Protein AF-A0A7W0AAZ9-F1 (afdb_monomer)

Nearest PDB structures (foldseek):
  5j5e-assembly1_A  TM=5.957E-01  e=1.164E+00  Homo sapiens
  3l5j-assembly1_A  TM=1.681E-01  e=1.439E-02  Homo sapiens
  8d6a-assembly1_A  TM=1.595E-01  e=4.423E+00  Homo sapiens

Sequence (207 aa):
MPLAIEEPSTLTIVKGVCDDTNFDPYTAIGIEAFEEGCFSPDGEFEFTVSDGLGFAETAMTSLGSVEFVVPGGAITITETIPEGFGEPAVFCWSDLLPTPSENPFLGNGPIWDVSEGEQVECLWLNVTQPPGHDFFLNKYECLEGFDIESDWPTFSNTCMTPMDDVGFNVTDDQGPIFQETVAGSAEWPGLDFGDGDDLVITETIPD

Mean predicted aligned error: 11.04 Å

Solvent-accessible surface area (backbone atoms only — not comparable to full-atom values): 11857 Å² total; per-residue (Å²): 130,83,79,79,79,77,55,76,16,36,40,38,41,38,40,30,37,30,76,44,92,88,49,59,78,89,78,58,62,40,65,68,52,49,64,73,43,30,46,70,46,92,49,75,50,48,36,38,41,31,49,91,80,79,56,70,50,74,51,58,25,59,87,19,28,40,77,45,83,46,74,62,41,57,33,40,45,38,62,68,77,56,93,75,44,43,66,24,42,26,42,52,31,24,81,89,44,75,68,51,62,62,57,63,37,74,32,64,39,66,79,42,76,37,52,81,45,37,48,35,42,29,46,40,27,40,27,48,45,72,83,38,44,72,47,78,48,75,42,54,47,63,60,90,88,63,67,86,87,57,54,68,74,58,45,68,73,61,32,70,46,58,36,57,77,47,36,34,32,44,30,50,95,91,42,73,48,75,47,51,18,57,91,10,34,32,78,44,74,53,41,67,61,75,100,69,65,83,78,46,76,44,77,53,77,82,132

pLDDT: mean 86.73, std 10.84, range [48.44, 97.75]

Structure (mmCIF, N/CA/C/O backbone):
data_AF-A0A7W0AAZ9-F1
#
_entry.id   AF-A0A7W0AAZ9-F1
#
loop_
_atom_site.group_PDB
_atom_site.id
_atom_site.type_symbol
_atom_site.label_atom_id
_atom_site.label_alt_id
_atom_site.label_comp_id
_atom_site.label_asym_id
_atom_site.label_entity_id
_atom_site.label_seq_id
_atom_site.pdbx_PDB_ins_code
_atom_site.Cartn_x
_atom_site.Cartn_y
_atom_site.Cartn_z
_atom_site.occupancy
_atom_site.B_iso_or_equiv
_atom_site.auth_seq_id
_atom_site.auth_comp_id
_atom_site.auth_asym_id
_atom_site.auth_atom_id
_atom_site.pdbx_PDB_model_num
ATOM 1 N N . MET A 1 1 ? -25.117 -13.027 43.051 1.00 49.50 1 MET A N 1
ATOM 2 C CA . MET A 1 1 ? -24.075 -12.232 42.376 1.00 49.50 1 MET A CA 1
ATOM 3 C C . MET A 1 1 ? -24.732 -11.650 41.142 1.00 49.50 1 MET A C 1
ATOM 5 O O . MET A 1 1 ? -25.313 -12.446 40.412 1.00 49.50 1 MET A O 1
ATOM 9 N N . PRO A 1 2 ? -24.795 -10.321 40.974 1.00 50.19 2 PRO A N 1
ATOM 10 C CA . PRO A 1 2 ? -25.253 -9.765 39.710 1.00 50.19 2 PRO A CA 1
ATOM 11 C C . PRO A 1 2 ? -24.213 -10.121 38.641 1.00 50.19 2 PRO A C 1
ATOM 13 O O . PRO A 1 2 ? -23.016 -10.045 38.911 1.00 50.19 2 PRO A O 1
ATOM 16 N N . LEU A 1 3 ? -24.680 -10.588 37.484 1.00 48.44 3 LEU A N 1
ATOM 17 C CA . LEU A 1 3 ? -23.857 -10.689 36.282 1.00 48.44 3 LEU A CA 1
ATOM 18 C C . LEU A 1 3 ? -23.400 -9.266 35.952 1.00 48.44 3 LEU A C 1
ATOM 20 O O . LEU A 1 3 ? -24.249 -8.386 35.801 1.00 48.44 3 LEU A O 1
ATOM 24 N N . ALA A 1 4 ? -22.089 -9.030 35.926 1.00 55.69 4 ALA A N 1
ATOM 25 C CA . ALA A 1 4 ? -21.564 -7.851 35.260 1.00 55.69 4 ALA A CA 1
ATOM 26 C C . ALA A 1 4 ? -21.961 -7.986 33.787 1.00 55.69 4 ALA A C 1
ATOM 28 O O . ALA A 1 4 ? -21.757 -9.041 33.190 1.00 55.69 4 ALA A O 1
ATOM 29 N N . ILE A 1 5 ? -22.641 -6.976 33.257 1.00 54.44 5 ILE A N 1
ATOM 30 C CA . ILE A 1 5 ? -22.823 -6.855 31.817 1.00 54.44 5 ILE A CA 1
ATOM 31 C C . ILE A 1 5 ? -21.475 -6.315 31.351 1.00 54.44 5 ILE A C 1
ATOM 33 O O . ILE A 1 5 ? -21.133 -5.191 31.708 1.00 54.44 5 ILE A O 1
ATOM 37 N N . GLU A 1 6 ? -20.666 -7.155 30.710 1.00 62.38 6 GLU A N 1
ATOM 38 C CA . GLU A 1 6 ? -19.483 -6.671 30.001 1.00 62.38 6 GLU A CA 1
ATOM 39 C C . GLU A 1 6 ? -19.975 -5.790 28.857 1.00 62.38 6 GLU A C 1
ATOM 41 O O . GLU A 1 6 ? -20.832 -6.202 28.069 1.00 62.38 6 GLU A O 1
ATOM 46 N N . GLU A 1 7 ? -19.510 -4.543 28.837 1.00 74.56 7 GLU A N 1
ATOM 47 C CA . GLU A 1 7 ? -19.775 -3.640 27.725 1.00 74.56 7 GLU A CA 1
ATOM 48 C C . GLU A 1 7 ? -19.047 -4.202 26.492 1.00 74.56 7 GLU A C 1
ATOM 50 O O . GLU A 1 7 ? -17.883 -4.597 26.609 1.00 74.56 7 GLU A O 1
ATOM 55 N N . PRO A 1 8 ? -19.713 -4.302 25.330 1.00 86.56 8 PRO A N 1
ATOM 56 C CA . PRO A 1 8 ? -19.072 -4.816 24.130 1.00 86.56 8 PRO A CA 1
ATOM 57 C C . PRO A 1 8 ? -17.962 -3.863 23.681 1.00 86.56 8 PRO A C 1
ATOM 59 O O . PRO A 1 8 ? -18.174 -2.652 23.636 1.00 86.56 8 PRO A O 1
ATOM 62 N N . SER A 1 9 ? -16.804 -4.411 23.318 1.00 94.00 9 SER A N 1
ATOM 63 C CA . SER A 1 9 ? -15.765 -3.639 22.640 1.00 94.00 9 SER A CA 1
ATOM 64 C C . SER A 1 9 ? -16.187 -3.365 21.197 1.00 94.00 9 SER A C 1
ATOM 66 O O . SER A 1 9 ? -16.815 -4.214 20.549 1.00 94.00 9 SER A O 1
ATOM 68 N N . THR A 1 10 ? -15.847 -2.188 20.683 1.00 96.25 10 THR A N 1
ATOM 69 C CA . THR A 1 10 ? -16.195 -1.784 19.317 1.00 96.25 10 THR A CA 1
ATOM 70 C C . THR A 1 10 ? -14.958 -1.393 18.528 1.00 96.25 10 THR A C 1
ATOM 72 O O . THR A 1 10 ? -13.996 -0.852 19.067 1.00 96.25 10 THR A O 1
ATOM 75 N N . LEU A 1 11 ? -14.996 -1.673 17.229 1.00 96.81 11 LEU A N 1
ATOM 76 C CA . LEU A 1 11 ? -14.018 -1.208 16.257 1.00 96.81 11 LEU A CA 1
ATOM 77 C C . LEU A 1 11 ? -14.755 -0.417 15.181 1.00 96.81 11 LEU A C 1
ATOM 79 O O . LEU A 1 11 ? -15.604 -0.969 14.485 1.00 96.81 11 LEU A O 1
ATOM 83 N N . THR A 1 12 ? -14.395 0.849 15.019 1.00 96.94 12 THR A N 1
ATOM 84 C CA . THR A 1 12 ? -14.844 1.689 13.908 1.00 96.94 12 THR A CA 1
ATOM 85 C C . THR A 1 12 ? -13.704 1.866 12.921 1.00 96.94 12 THR A C 1
ATOM 87 O O . THR A 1 12 ? -12.605 2.254 13.301 1.00 96.94 12 THR A O 1
ATOM 90 N N . ILE A 1 13 ? -13.960 1.610 11.645 1.00 96.44 13 ILE A N 1
ATOM 91 C CA . ILE A 1 13 ? -13.018 1.892 10.566 1.00 96.44 13 ILE A CA 1
ATOM 92 C C . ILE A 1 13 ? -13.589 3.045 9.750 1.00 96.44 13 ILE A C 1
ATOM 94 O O . ILE A 1 13 ? -14.683 2.935 9.195 1.00 96.44 13 ILE A O 1
ATOM 98 N N . VAL A 1 14 ? -12.845 4.142 9.674 1.00 95.31 14 VAL A N 1
ATOM 99 C CA . VAL A 1 14 ? -13.127 5.296 8.822 1.00 95.31 14 VAL A CA 1
ATOM 100 C C . VAL A 1 14 ? -12.251 5.195 7.583 1.00 95.31 14 VAL A C 1
ATOM 102 O O . VAL A 1 14 ? -11.028 5.114 7.668 1.00 95.31 14 VAL A O 1
ATOM 105 N N . LYS A 1 15 ? -12.875 5.195 6.410 1.00 95.12 15 LYS A N 1
ATOM 106 C CA . LYS A 1 15 ? -12.207 5.073 5.121 1.00 95.12 15 LYS A CA 1
ATOM 107 C C . LYS A 1 15 ? -11.804 6.442 4.584 1.00 95.12 15 LYS A C 1
ATOM 109 O O . LYS A 1 15 ? -12.621 7.363 4.531 1.00 95.12 15 LYS A O 1
ATOM 114 N N . GLY A 1 16 ? -10.575 6.523 4.082 1.00 93.69 16 GLY A N 1
ATOM 115 C CA . GLY A 1 16 ? -10.122 7.591 3.195 1.00 93.69 16 GLY A CA 1
ATOM 116 C C . GLY A 1 16 ? -9.467 7.065 1.917 1.00 93.69 16 GLY A C 1
ATOM 117 O O . GLY A 1 16 ? -9.099 5.888 1.815 1.00 93.69 16 GLY A O 1
ATOM 118 N N . VAL A 1 17 ? -9.344 7.949 0.934 1.00 92.06 17 VAL A N 1
ATOM 119 C CA . VAL A 1 17 ? -8.632 7.748 -0.330 1.00 92.06 17 VAL A CA 1
ATOM 120 C C . VAL A 1 17 ? -7.678 8.920 -0.525 1.00 92.06 17 VAL A C 1
ATOM 122 O O . VAL A 1 17 ? -8.078 10.075 -0.385 1.00 92.06 17 VAL A O 1
ATOM 125 N N . CYS A 1 18 ? -6.424 8.613 -0.830 1.00 90.25 18 CYS A N 1
ATOM 126 C CA . CYS A 1 18 ? -5.377 9.577 -1.130 1.00 90.25 18 CYS A CA 1
ATOM 127 C C . CYS A 1 18 ? -5.070 9.468 -2.628 1.00 90.25 18 CYS A C 1
ATOM 129 O O . CYS A 1 18 ? -4.311 8.588 -3.032 1.00 90.25 18 CYS A O 1
ATOM 131 N N . ASP A 1 19 ? -5.719 10.303 -3.442 1.00 81.81 19 ASP A N 1
ATOM 132 C CA . ASP A 1 19 ? -5.543 10.356 -4.903 1.00 81.81 19 ASP A CA 1
ATOM 133 C C . ASP A 1 19 ? -4.980 11.702 -5.399 1.00 81.81 19 ASP A C 1
ATOM 135 O O . ASP A 1 19 ? -4.892 11.938 -6.610 1.00 81.81 19 ASP A O 1
ATOM 139 N N . ASP A 1 20 ? -4.588 12.596 -4.483 1.00 79.38 20 ASP A N 1
ATOM 140 C CA . ASP A 1 20 ? -4.002 13.879 -4.855 1.00 79.38 20 ASP A CA 1
ATOM 141 C C . ASP A 1 20 ? -2.594 13.673 -5.415 1.00 79.38 20 ASP A C 1
ATOM 143 O O . ASP A 1 20 ? -1.660 13.299 -4.716 1.00 79.38 20 ASP A O 1
ATOM 147 N N . THR A 1 21 ? -2.425 14.020 -6.688 1.00 72.12 21 THR A N 1
ATOM 148 C CA . THR A 1 21 ? -1.136 14.018 -7.397 1.00 72.12 21 THR A CA 1
ATOM 149 C C . THR A 1 21 ? -0.036 14.876 -6.754 1.00 72.12 21 THR A C 1
ATOM 151 O O . THR A 1 21 ? 1.122 14.760 -7.148 1.00 72.12 21 THR A O 1
ATOM 154 N N . ASN A 1 22 ? -0.374 15.769 -5.817 1.00 76.31 22 ASN A N 1
ATOM 155 C CA . ASN A 1 22 ? 0.576 16.608 -5.080 1.00 76.31 22 ASN A CA 1
ATOM 156 C C . ASN A 1 22 ? 0.862 16.097 -3.662 1.00 76.31 22 ASN A C 1
ATOM 158 O O . ASN A 1 22 ? 1.680 16.699 -2.963 1.00 76.31 22 ASN A O 1
ATOM 162 N N . PHE A 1 23 ? 0.193 15.026 -3.238 1.00 81.62 23 PHE A N 1
ATOM 163 C CA . PHE A 1 23 ? 0.426 14.362 -1.969 1.00 81.62 23 PHE A CA 1
ATOM 164 C C . PHE A 1 23 ? 1.173 13.057 -2.227 1.00 81.62 23 PHE A C 1
ATOM 166 O O . PHE A 1 23 ? 0.717 12.208 -2.986 1.00 81.62 23 PHE A O 1
ATOM 173 N N . ASP A 1 24 ? 2.336 12.911 -1.599 1.00 80.19 24 ASP A N 1
ATOM 174 C CA . ASP A 1 24 ? 3.082 11.660 -1.613 1.00 80.19 24 ASP A CA 1
ATOM 175 C C . ASP A 1 24 ? 2.827 10.912 -0.293 1.00 80.19 24 ASP A C 1
ATOM 177 O O . ASP A 1 24 ? 3.429 11.248 0.733 1.00 80.19 24 ASP A O 1
ATOM 181 N N . PRO A 1 25 ? 1.922 9.918 -0.288 1.00 78.88 25 PRO A N 1
ATOM 182 C CA . PRO A 1 25 ? 1.578 9.182 0.921 1.00 78.88 25 PRO A CA 1
ATOM 183 C C . PRO A 1 25 ? 2.719 8.299 1.443 1.00 78.88 25 PRO A C 1
ATOM 185 O O . PRO A 1 25 ? 2.666 7.893 2.602 1.00 78.88 25 PRO A O 1
ATOM 188 N N . TYR A 1 26 ? 3.739 8.005 0.629 1.00 76.88 26 TYR A N 1
ATOM 189 C CA . TYR A 1 26 ? 4.851 7.127 1.007 1.00 76.88 26 TYR A CA 1
ATOM 190 C C . TYR A 1 26 ? 5.939 7.875 1.783 1.00 76.88 26 TYR A C 1
ATOM 192 O O . TYR A 1 26 ? 6.672 7.280 2.570 1.00 76.88 26 TYR A O 1
ATOM 200 N N . THR A 1 27 ? 6.007 9.198 1.623 1.00 80.06 27 THR A N 1
ATOM 201 C CA . THR A 1 27 ? 6.940 10.059 2.365 1.00 80.06 27 THR A CA 1
ATOM 202 C C . THR A 1 27 ? 6.261 10.920 3.432 1.00 80.06 27 THR A C 1
ATOM 204 O O . THR A 1 27 ? 6.943 11.563 4.238 1.00 80.06 27 THR A O 1
ATOM 207 N N . ALA A 1 28 ? 4.926 10.926 3.477 1.00 84.44 28 ALA A N 1
ATOM 208 C CA . ALA A 1 28 ? 4.148 11.642 4.478 1.00 84.44 28 ALA A CA 1
ATOM 209 C C . ALA A 1 28 ? 4.290 11.029 5.882 1.00 84.44 28 ALA A C 1
ATOM 211 O O . ALA A 1 28 ? 4.286 9.814 6.075 1.00 84.44 28 ALA A O 1
ATOM 212 N N . ILE A 1 29 ? 4.361 11.900 6.888 1.00 82.50 29 ILE A N 1
ATOM 213 C CA . ILE A 1 29 ? 4.386 11.537 8.309 1.00 82.50 29 ILE A CA 1
ATOM 214 C C . ILE A 1 29 ? 3.306 12.315 9.057 1.00 82.50 29 ILE A C 1
ATOM 216 O O . ILE A 1 29 ? 3.003 13.457 8.706 1.00 82.50 29 ILE A O 1
ATOM 220 N N . GLY A 1 30 ? 2.771 11.719 10.121 1.00 85.94 30 GLY A N 1
ATOM 221 C CA . GLY A 1 30 ? 1.725 12.319 10.940 1.00 85.94 30 GLY A CA 1
ATOM 222 C C . GLY A 1 30 ? 0.340 12.266 10.295 1.00 85.94 30 GLY A C 1
ATOM 223 O O . GLY A 1 30 ? 0.170 12.485 9.099 1.00 85.94 30 GLY A O 1
ATOM 224 N N . ILE A 1 31 ? -0.673 12.022 11.126 1.00 89.19 31 ILE A N 1
ATOM 225 C CA . ILE A 1 31 ? -2.072 11.931 10.689 1.00 89.19 31 ILE A CA 1
ATOM 226 C C . ILE A 1 31 ? -2.567 13.217 10.000 1.00 89.19 31 ILE A C 1
ATOM 228 O O . ILE A 1 31 ? -3.312 13.132 9.033 1.00 89.19 31 ILE A O 1
ATOM 232 N N . GLU A 1 32 ? -2.084 14.394 10.418 1.00 89.81 32 GLU A N 1
ATOM 233 C CA . GLU A 1 32 ? -2.496 15.696 9.865 1.00 89.81 32 GLU A CA 1
ATOM 234 C C . GLU A 1 32 ? -2.212 15.819 8.358 1.00 89.81 32 GLU A C 1
ATOM 236 O O . GLU A 1 32 ? -3.033 16.351 7.614 1.00 89.81 32 GLU A O 1
ATOM 241 N N . ALA A 1 33 ? -1.072 15.297 7.889 1.00 88.56 33 ALA A N 1
ATOM 242 C CA . ALA A 1 33 ? -0.719 15.340 6.470 1.00 88.56 33 ALA A CA 1
ATOM 243 C C . ALA A 1 33 ? -1.694 14.505 5.626 1.00 88.56 33 ALA A C 1
ATOM 245 O O . ALA A 1 33 ? -2.101 14.919 4.542 1.00 88.56 33 ALA A O 1
ATOM 246 N N . PHE A 1 34 ? -2.107 13.351 6.152 1.00 89.38 34 PHE A N 1
ATOM 247 C CA . PHE A 1 34 ? -3.091 12.487 5.510 1.00 89.38 34 PHE A CA 1
ATOM 248 C C . PHE A 1 34 ? -4.510 13.066 5.582 1.00 89.38 34 PHE A C 1
ATOM 250 O O . PHE A 1 34 ? -5.266 12.932 4.628 1.00 89.38 34 PHE A O 1
ATOM 257 N N . GLU A 1 35 ? -4.884 13.744 6.667 1.00 87.88 35 GLU A N 1
ATOM 258 C CA . GLU A 1 35 ? -6.179 14.435 6.759 1.00 87.88 35 GLU A CA 1
ATOM 259 C C . GLU A 1 35 ? -6.310 15.591 5.752 1.00 87.88 35 GLU A C 1
ATOM 261 O O . GLU A 1 35 ? -7.419 15.899 5.314 1.00 87.88 35 GLU A O 1
ATOM 266 N N . GLU A 1 36 ? -5.199 16.234 5.377 1.00 87.31 36 GLU A N 1
ATOM 267 C CA . GLU A 1 36 ? -5.176 17.279 4.346 1.00 87.31 36 GLU A CA 1
ATOM 268 C C . GLU A 1 36 ? -5.120 16.698 2.924 1.00 87.31 36 GLU A C 1
ATOM 270 O O . GLU A 1 36 ? -5.785 17.215 2.025 1.00 87.31 36 GLU A O 1
ATOM 275 N N . GLY A 1 37 ? -4.336 15.634 2.719 1.00 86.38 37 GLY A N 1
ATOM 276 C CA . GLY A 1 37 ? -4.082 15.035 1.404 1.00 86.38 37 GLY A CA 1
ATOM 277 C C . GLY A 1 37 ? -5.082 13.962 0.963 1.00 86.38 37 GLY A C 1
ATOM 278 O O . GLY A 1 37 ? -5.104 13.593 -0.212 1.00 86.38 37 GLY A O 1
ATOM 279 N N . CYS A 1 38 ? -5.907 13.448 1.876 1.00 90.88 38 CYS A N 1
ATOM 280 C CA . CYS A 1 38 ? -6.850 12.367 1.607 1.00 90.88 38 CYS A CA 1
ATOM 281 C C . CYS A 1 38 ? -8.286 12.810 1.900 1.00 90.88 38 CYS A C 1
ATOM 283 O O . CYS A 1 38 ? -8.553 13.612 2.792 1.00 90.88 38 CYS A O 1
ATOM 285 N N . PHE A 1 39 ? -9.247 12.258 1.165 1.00 87.19 39 PHE A N 1
ATOM 286 C CA . PHE A 1 39 ? -10.666 12.561 1.341 1.00 87.19 39 PHE A CA 1
ATOM 287 C C . PHE A 1 39 ? -11.457 11.303 1.701 1.00 87.19 39 PHE A C 1
ATOM 289 O O . PHE A 1 39 ? -11.037 10.181 1.421 1.00 87.19 39 PHE A O 1
ATOM 296 N N . SER A 1 40 ? -12.626 11.482 2.320 1.00 84.19 40 SER A N 1
ATOM 297 C CA . SER A 1 40 ? -13.533 10.368 2.605 1.00 84.19 40 SER A CA 1
ATOM 298 C C . SER A 1 40 ? -14.335 10.011 1.347 1.00 84.19 40 SER A C 1
ATOM 300 O O . SER A 1 40 ? -15.044 10.877 0.821 1.00 84.19 40 SER A O 1
ATOM 302 N N . PRO A 1 41 ? -14.216 8.779 0.822 1.00 81.19 41 PRO A N 1
ATOM 303 C CA . PRO A 1 41 ? -14.912 8.376 -0.388 1.00 81.19 41 PRO A CA 1
ATOM 304 C C . PRO A 1 41 ? -16.376 8.010 -0.108 1.00 81.19 41 PRO A C 1
ATOM 306 O O . PRO A 1 41 ? -16.693 7.306 0.852 1.00 81.19 41 PRO A O 1
ATOM 309 N N . ASP A 1 42 ? -17.258 8.365 -1.041 1.00 73.69 42 ASP A N 1
ATOM 310 C CA . ASP A 1 42 ? -18.588 7.760 -1.156 1.00 73.69 42 ASP A CA 1
ATOM 311 C C . ASP A 1 42 ? -18.450 6.406 -1.881 1.00 73.69 42 ASP A C 1
ATOM 313 O O . ASP A 1 42 ? -18.709 6.289 -3.080 1.00 73.69 42 ASP A O 1
ATOM 317 N N . GLY A 1 43 ? -17.969 5.382 -1.170 1.00 80.50 43 GLY A N 1
ATOM 318 C CA . GLY A 1 43 ? -17.738 4.046 -1.724 1.00 80.50 43 GLY A CA 1
ATOM 319 C C . GLY A 1 43 ? -17.957 2.916 -0.719 1.00 80.50 43 GLY A C 1
ATOM 320 O O . GLY A 1 43 ? -17.978 3.129 0.497 1.00 80.50 43 GLY A O 1
ATOM 321 N N . GLU A 1 44 ? -18.131 1.707 -1.251 1.00 89.56 44 GLU A N 1
ATOM 322 C CA . GLU A 1 44 ? -18.227 0.469 -0.478 1.00 89.56 44 GLU A CA 1
ATOM 323 C C . GLU A 1 44 ? -16.876 -0.255 -0.542 1.00 89.56 44 GLU A C 1
ATOM 325 O O . GLU A 1 44 ? -16.450 -0.696 -1.608 1.00 89.56 44 GLU A O 1
ATOM 330 N N . PHE A 1 45 ? -16.212 -0.375 0.603 1.00 93.62 45 PHE A N 1
ATOM 331 C CA . PHE A 1 45 ? -14.940 -1.071 0.781 1.00 93.62 45 PHE A CA 1
ATOM 332 C C . PHE A 1 45 ? -15.155 -2.218 1.766 1.00 93.62 45 PHE A C 1
ATOM 334 O O . PHE A 1 45 ? -15.820 -2.034 2.788 1.00 93.62 45 PHE A O 1
ATOM 341 N N . GLU A 1 46 ? -14.645 -3.403 1.442 1.00 96.06 46 GLU A N 1
ATOM 342 C CA . GLU A 1 46 ? -14.843 -4.602 2.254 1.00 96.06 46 GLU A CA 1
ATOM 343 C C . GLU A 1 46 ? -13.734 -4.743 3.294 1.00 96.06 46 GLU A C 1
ATOM 345 O O . GLU A 1 46 ? -12.554 -4.812 2.946 1.00 96.06 46 GLU A O 1
ATOM 350 N N . PHE A 1 47 ? -14.132 -4.857 4.560 1.00 97.12 47 PHE A N 1
ATOM 351 C CA . PHE A 1 47 ? -13.237 -5.132 5.675 1.00 97.12 47 PHE A CA 1
ATOM 352 C C . PHE A 1 47 ? -13.575 -6.463 6.324 1.00 97.12 47 PHE A C 1
ATOM 354 O O . PHE A 1 47 ? -14.744 -6.785 6.528 1.00 97.12 47 PHE A O 1
ATOM 361 N N . THR A 1 48 ? -12.538 -7.207 6.695 1.00 97.38 48 THR A N 1
ATOM 362 C CA . THR A 1 48 ? -12.629 -8.414 7.513 1.00 97.38 48 THR A CA 1
ATOM 363 C C . THR A 1 48 ? -11.864 -8.214 8.814 1.00 97.38 48 THR A C 1
ATOM 365 O O . THR A 1 48 ? -10.701 -7.811 8.803 1.00 97.38 48 THR A O 1
ATOM 368 N N . VAL A 1 49 ? -12.510 -8.532 9.933 1.00 96.94 49 VAL A N 1
ATOM 369 C CA . VAL A 1 49 ? -11.919 -8.520 11.274 1.00 96.94 49 VAL A CA 1
ATOM 370 C C . VAL A 1 49 ? -11.903 -9.946 11.804 1.00 96.94 49 VAL A C 1
ATOM 372 O O . VAL A 1 49 ? -12.914 -10.637 11.714 1.00 96.94 49 VAL A O 1
ATOM 375 N N . SER A 1 50 ? -10.776 -10.406 12.350 1.00 96.56 50 SER A N 1
ATOM 376 C CA . SER A 1 50 ? -10.653 -11.765 12.900 1.00 96.56 50 SER A CA 1
ATOM 377 C C . SER A 1 50 ? -9.780 -11.818 14.149 1.00 96.56 50 SER A C 1
ATOM 379 O O . SER A 1 50 ? -8.889 -10.991 14.295 1.00 96.56 50 SER A O 1
ATOM 381 N N . ASP A 1 51 ? -9.999 -12.798 15.028 1.00 94.81 51 ASP A N 1
ATOM 382 C CA . ASP A 1 51 ? -9.170 -13.031 16.229 1.00 94.81 51 ASP A CA 1
ATOM 383 C C . ASP A 1 51 ? -8.213 -14.234 16.090 1.00 94.81 51 ASP A C 1
ATOM 385 O O . ASP A 1 51 ? -7.456 -14.564 17.002 1.00 94.81 51 ASP A O 1
ATOM 389 N N . GLY A 1 52 ? -8.276 -14.956 14.964 1.00 92.38 52 GLY A N 1
ATOM 390 C CA . GLY A 1 52 ? -7.537 -16.207 14.751 1.00 92.38 52 GLY A CA 1
ATOM 391 C C . GLY A 1 52 ? -7.951 -17.381 15.660 1.00 92.38 52 GLY A C 1
ATOM 392 O O . GLY A 1 52 ? -7.358 -18.458 15.573 1.00 92.38 52 GLY A O 1
ATOM 393 N N . LEU A 1 53 ? -8.968 -17.209 16.510 1.00 92.19 53 LEU A N 1
ATOM 394 C CA . LEU A 1 53 ? -9.491 -18.183 17.477 1.00 92.19 53 LEU A CA 1
ATOM 395 C C . LEU A 1 53 ? -10.931 -18.624 17.169 1.00 92.19 53 LEU A C 1
ATOM 397 O O . LEU A 1 53 ? -11.441 -19.549 17.805 1.00 92.19 53 LEU A O 1
ATOM 401 N N . GLY A 1 54 ? -11.564 -18.027 16.159 1.00 90.81 54 GLY A N 1
ATOM 402 C CA . GLY A 1 54 ? -12.850 -18.453 15.610 1.00 90.81 54 GLY A CA 1
ATOM 403 C C . GLY A 1 54 ? -13.843 -17.318 15.381 1.00 90.81 54 GLY A C 1
ATOM 404 O O . GLY A 1 54 ? -14.872 -17.562 14.751 1.00 90.81 54 GLY A O 1
ATOM 405 N N . PHE A 1 55 ? -13.547 -16.103 15.851 1.00 94.00 55 PHE A N 1
ATOM 406 C CA . PHE A 1 55 ? -14.259 -14.900 15.445 1.00 94.00 55 PHE A CA 1
ATOM 407 C C . PHE A 1 55 ? -13.717 -14.417 14.096 1.00 94.00 55 PHE A C 1
ATOM 409 O O . PHE A 1 55 ? -12.510 -14.245 13.915 1.00 94.00 55 PHE A O 1
ATOM 416 N N . ALA A 1 56 ? -14.625 -14.213 13.147 1.00 96.69 56 ALA A N 1
ATOM 417 C CA . ALA A 1 56 ? -14.353 -13.546 11.886 1.00 96.69 56 ALA A CA 1
ATOM 418 C C . ALA A 1 56 ? -15.645 -12.896 11.386 1.00 96.69 56 ALA A C 1
ATOM 420 O O . ALA A 1 56 ? -16.652 -13.587 11.210 1.00 96.69 56 ALA A O 1
ATOM 421 N N . GLU A 1 57 ? -15.612 -11.592 11.148 1.00 97.69 57 GLU A N 1
ATOM 422 C CA . GLU A 1 57 ? -16.724 -10.840 10.574 1.00 97.69 57 GLU A CA 1
ATOM 423 C C . GLU A 1 57 ? -16.246 -10.027 9.377 1.00 97.69 57 GLU A C 1
ATOM 425 O O . GLU A 1 57 ? -15.144 -9.482 9.384 1.00 97.69 57 GLU A O 1
ATOM 430 N N . THR A 1 58 ? -17.091 -9.948 8.352 1.00 97.75 58 THR A N 1
ATOM 431 C CA . THR A 1 58 ? -16.833 -9.183 7.131 1.00 97.75 58 THR A CA 1
ATOM 432 C C . THR A 1 58 ? -17.993 -8.229 6.896 1.00 97.75 58 THR A C 1
ATOM 434 O O . THR A 1 58 ? -19.155 -8.641 6.961 1.00 97.75 58 THR A O 1
ATOM 437 N N . ALA A 1 59 ? -17.690 -6.964 6.619 1.00 97.00 59 ALA A N 1
ATOM 438 C CA . ALA A 1 59 ? -18.690 -5.945 6.336 1.00 97.00 59 ALA A CA 1
ATOM 439 C C . ALA A 1 59 ? -18.164 -4.894 5.350 1.00 97.00 59 ALA A C 1
ATOM 441 O O . ALA A 1 59 ? -16.962 -4.656 5.244 1.00 97.00 59 ALA A O 1
ATOM 442 N N . MET A 1 60 ? -19.097 -4.265 4.634 1.00 96.75 60 MET A N 1
ATOM 443 C CA . MET A 1 60 ? -18.812 -3.162 3.718 1.00 96.75 60 MET A CA 1
ATOM 444 C C . MET A 1 60 ? -18.928 -1.825 4.447 1.00 96.75 60 MET A C 1
ATOM 446 O O . MET A 1 60 ? -19.794 -1.661 5.311 1.00 96.75 60 MET A O 1
ATOM 450 N N . THR A 1 61 ? -18.133 -0.841 4.037 1.00 95.00 61 THR A N 1
ATOM 451 C CA . THR A 1 61 ? -18.355 0.547 4.448 1.00 95.00 61 THR A CA 1
ATOM 452 C C . THR A 1 61 ? -19.674 1.091 3.914 1.00 95.00 61 THR A C 1
ATOM 454 O O . THR A 1 61 ? -20.087 0.808 2.792 1.00 95.00 61 THR A O 1
ATOM 457 N N . SER A 1 62 ? -20.307 1.945 4.712 1.00 91.62 62 SER A N 1
ATOM 458 C CA . SER A 1 62 ? -21.463 2.752 4.339 1.00 91.62 62 SER A CA 1
ATOM 459 C C . SER A 1 62 ? -21.175 4.197 4.723 1.00 91.62 62 SER A C 1
ATOM 461 O O . SER A 1 62 ? -20.940 4.480 5.893 1.00 91.62 62 SER A O 1
ATOM 463 N N . LEU A 1 63 ? -21.233 5.121 3.757 1.00 88.88 63 LEU A N 1
ATOM 464 C CA . LEU A 1 63 ? -20.885 6.539 3.963 1.00 88.88 63 LEU A CA 1
ATOM 465 C C . LEU A 1 63 ? -19.462 6.730 4.521 1.00 88.88 63 LEU A C 1
ATOM 467 O O . LEU A 1 63 ? -19.239 7.550 5.408 1.00 88.88 63 LEU A O 1
ATOM 471 N N . GLY A 1 64 ? -18.511 5.938 4.019 1.00 90.75 64 GLY A N 1
ATOM 472 C CA . GLY A 1 64 ? -17.102 6.065 4.384 1.00 90.75 64 GLY A CA 1
ATOM 473 C C . GLY A 1 64 ? -16.712 5.431 5.720 1.00 90.75 64 GLY A C 1
ATOM 474 O O . GLY A 1 64 ? -15.574 5.609 6.131 1.00 90.75 64 GLY A O 1
ATOM 475 N N . SER A 1 65 ? -17.581 4.677 6.403 1.00 95.12 65 SER A N 1
ATOM 476 C CA . SER A 1 65 ? -17.181 3.937 7.610 1.00 95.12 65 SER A CA 1
ATOM 477 C C . SER A 1 65 ? -17.885 2.592 7.785 1.00 95.12 65 SER A C 1
ATOM 479 O O . SER A 1 65 ? -18.893 2.307 7.137 1.00 95.12 65 SER A O 1
ATOM 481 N N . VAL A 1 66 ? -17.330 1.744 8.652 1.00 96.50 66 VAL A N 1
ATOM 482 C CA . VAL A 1 66 ? -17.914 0.468 9.092 1.00 96.50 66 VAL A CA 1
ATOM 483 C C . VAL A 1 66 ? -17.621 0.252 10.578 1.00 96.50 66 VAL A C 1
ATOM 485 O O . VAL A 1 66 ? -16.565 0.651 11.063 1.00 96.50 66 VAL A O 1
ATOM 488 N N . GLU A 1 67 ? -18.555 -0.360 11.304 1.00 97.25 67 GLU A N 1
ATOM 489 C CA . GLU A 1 67 ? -18.432 -0.652 12.737 1.00 97.25 67 GLU A CA 1
ATOM 490 C C . GLU A 1 67 ? -18.586 -2.157 12.981 1.00 97.25 67 GLU A C 1
ATOM 492 O O . GLU A 1 67 ? -19.454 -2.804 12.389 1.00 97.25 67 GLU A O 1
ATOM 497 N N . PHE A 1 68 ? -17.759 -2.697 13.875 1.00 96.94 68 PHE A N 1
ATOM 498 C CA . PHE A 1 68 ? -17.780 -4.086 14.321 1.00 96.94 68 PHE A CA 1
ATOM 499 C C . PHE A 1 68 ? -17.904 -4.155 15.842 1.00 96.94 68 PHE A C 1
ATOM 501 O O . PHE A 1 68 ? -17.308 -3.354 16.565 1.00 96.94 68 PHE A O 1
ATOM 508 N N . VAL A 1 69 ? -18.615 -5.173 16.329 1.00 96.62 69 VAL A N 1
ATOM 509 C CA . VAL A 1 69 ? -18.533 -5.599 17.730 1.00 96.62 69 VAL A CA 1
ATOM 510 C C . VAL A 1 69 ? -17.483 -6.695 17.806 1.00 96.62 69 VAL A C 1
ATOM 512 O O . VAL A 1 69 ? -17.645 -7.745 17.190 1.00 96.62 69 VAL A O 1
ATOM 515 N N . VAL A 1 70 ? -16.407 -6.452 18.546 1.00 95.06 70 VAL A N 1
ATOM 516 C CA . VAL A 1 70 ? -15.239 -7.340 18.574 1.00 95.06 70 VAL A CA 1
ATOM 517 C C . VAL A 1 70 ? -15.059 -7.968 19.957 1.00 95.06 70 VAL A C 1
ATOM 519 O O . VAL A 1 70 ? -15.401 -7.347 20.967 1.00 95.06 70 VAL A O 1
ATOM 522 N N . PRO A 1 71 ? -14.551 -9.211 20.041 1.00 93.19 71 PRO A N 1
ATOM 523 C CA . PRO A 1 71 ? -14.153 -9.781 21.319 1.00 93.19 71 PRO A CA 1
ATOM 524 C C . PRO A 1 71 ? -12.938 -9.034 21.884 1.00 93.19 71 PRO A C 1
ATOM 526 O O . PRO A 1 71 ? -12.145 -8.459 21.139 1.00 93.19 71 PRO A O 1
ATOM 529 N N . GLY A 1 72 ? -12.765 -9.097 23.205 1.00 91.50 72 GLY A N 1
ATOM 530 C CA . GLY A 1 72 ? -11.500 -8.707 23.821 1.00 91.50 72 GLY A CA 1
ATOM 531 C C . GLY A 1 72 ? -10.365 -9.655 23.411 1.00 91.50 72 GLY A C 1
ATOM 532 O O . GLY A 1 72 ? -10.574 -10.863 23.259 1.00 91.50 72 GLY A O 1
ATOM 533 N N . GLY A 1 73 ? -9.161 -9.112 23.271 1.00 93.38 73 GLY A N 1
ATOM 534 C CA . GLY A 1 73 ? -7.948 -9.798 22.843 1.00 93.38 73 GLY A CA 1
ATOM 535 C C . GLY A 1 73 ? -7.419 -9.305 21.496 1.00 93.38 73 GLY A C 1
ATOM 536 O O . GLY A 1 73 ? -7.853 -8.289 20.954 1.00 93.38 73 GLY A O 1
ATOM 537 N N . ALA A 1 74 ? -6.456 -10.050 20.956 1.00 95.44 74 ALA A N 1
ATOM 538 C CA . ALA A 1 74 ? -5.795 -9.716 19.703 1.00 95.44 74 ALA A CA 1
ATOM 539 C C . ALA A 1 74 ? -6.733 -9.890 18.498 1.00 95.44 74 ALA A C 1
ATOM 541 O O . ALA A 1 74 ? -7.207 -10.996 18.235 1.00 95.44 74 ALA A O 1
ATOM 542 N N . ILE A 1 75 ? -6.920 -8.819 17.729 1.00 95.75 75 ILE A N 1
ATOM 543 C CA . ILE A 1 75 ? -7.631 -8.819 16.451 1.00 95.75 75 ILE A CA 1
ATOM 544 C C . ILE A 1 75 ? -6.702 -8.430 15.299 1.00 95.75 75 ILE A C 1
ATOM 546 O O . ILE A 1 75 ? -5.747 -7.671 15.462 1.00 95.75 75 ILE A O 1
ATOM 550 N N . THR A 1 76 ? -7.013 -8.938 14.114 1.00 95.44 76 THR A N 1
ATOM 551 C CA . THR A 1 76 ? -6.447 -8.528 12.826 1.00 95.44 76 THR A CA 1
ATOM 552 C C . THR A 1 76 ? -7.530 -7.854 12.004 1.00 95.44 76 THR A C 1
ATOM 554 O O . THR A 1 76 ? -8.649 -8.369 11.941 1.00 95.44 76 THR A O 1
ATOM 557 N N . ILE A 1 77 ? -7.181 -6.774 11.316 1.00 95.75 77 ILE A N 1
ATOM 558 C CA . ILE A 1 77 ? -8.075 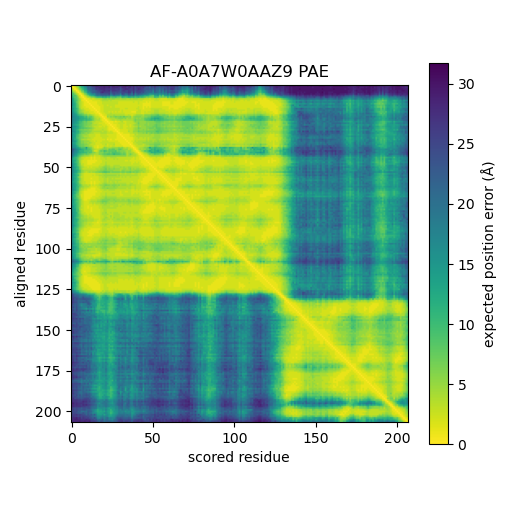-6.055 10.409 1.00 95.75 77 ILE A CA 1
ATOM 559 C C . ILE A 1 77 ? -7.488 -6.168 9.001 1.00 95.75 77 ILE A C 1
ATOM 561 O O . ILE A 1 77 ? -6.277 -6.064 8.813 1.00 95.75 77 ILE A O 1
ATOM 565 N N . THR A 1 78 ? -8.318 -6.442 8.005 1.00 95.62 78 THR A N 1
ATOM 566 C CA . THR A 1 78 ? -7.883 -6.649 6.619 1.00 95.62 78 THR A CA 1
ATOM 567 C C . THR A 1 78 ? -8.876 -6.001 5.672 1.00 95.62 78 THR A C 1
ATOM 569 O O . THR A 1 78 ? -10.080 -6.170 5.848 1.00 95.62 78 THR A O 1
ATOM 572 N N . GLU A 1 79 ? -8.380 -5.296 4.662 1.00 95.19 79 GLU A N 1
ATOM 573 C CA . GLU A 1 79 ? -9.177 -4.784 3.550 1.00 95.19 79 GLU A CA 1
ATOM 574 C C . GLU A 1 79 ? -8.936 -5.636 2.302 1.00 95.19 79 GLU A C 1
ATOM 576 O O . GLU A 1 79 ? -7.805 -6.038 2.008 1.00 95.19 79 GLU A O 1
ATOM 581 N N . THR A 1 80 ? -9.986 -5.861 1.517 1.00 92.12 80 THR A N 1
ATOM 582 C CA . THR A 1 80 ? -9.812 -6.256 0.115 1.00 92.12 80 THR A CA 1
ATOM 583 C C . THR A 1 80 ? -9.391 -5.018 -0.683 1.00 92.12 80 THR A C 1
ATOM 585 O O . THR A 1 80 ? -10.245 -4.245 -1.118 1.00 92.12 80 THR A O 1
ATOM 588 N N . ILE A 1 81 ? -8.077 -4.815 -0.842 1.00 89.62 81 ILE A N 1
ATOM 589 C CA . ILE A 1 81 ? -7.502 -3.630 -1.502 1.00 89.62 81 ILE A CA 1
ATOM 590 C C . ILE A 1 81 ? -8.085 -3.485 -2.924 1.00 89.62 81 ILE A C 1
ATOM 592 O O . ILE A 1 81 ? -7.939 -4.405 -3.738 1.00 89.62 81 ILE A O 1
ATOM 596 N N . PRO A 1 82 ? -8.755 -2.363 -3.249 1.00 87.38 82 PRO A N 1
ATOM 597 C CA . PRO A 1 82 ? -9.304 -2.137 -4.581 1.00 87.38 82 PRO A CA 1
ATOM 598 C C . PRO A 1 82 ? -8.212 -1.932 -5.637 1.00 87.38 82 PRO A C 1
ATOM 600 O O . PRO A 1 82 ? -7.122 -1.443 -5.349 1.00 87.38 82 PRO A O 1
ATOM 603 N N . GLU A 1 83 ? -8.533 -2.252 -6.891 1.00 83.00 83 GLU A N 1
ATOM 604 C CA . GLU A 1 83 ? -7.632 -2.043 -8.030 1.00 83.00 83 GLU A CA 1
ATOM 605 C C . GLU A 1 83 ? -7.201 -0.567 -8.151 1.00 83.00 83 GLU A C 1
ATOM 607 O O . GLU A 1 83 ? -8.023 0.342 -8.019 1.00 83.00 83 GLU A O 1
ATOM 612 N N . GLY A 1 84 ? -5.911 -0.335 -8.419 1.00 79.56 84 GLY A N 1
ATOM 613 C CA . GLY A 1 84 ? -5.315 1.002 -8.549 1.00 79.56 84 GLY A CA 1
ATOM 614 C C . GLY A 1 84 ? -4.742 1.592 -7.253 1.00 79.56 84 GLY A C 1
ATOM 615 O O . GLY A 1 84 ? -4.132 2.661 -7.292 1.00 79.56 84 GLY A O 1
ATOM 616 N N . PHE A 1 85 ? -4.895 0.900 -6.122 1.00 86.75 85 PHE A N 1
ATOM 617 C CA . PHE A 1 85 ? -4.326 1.302 -4.835 1.00 86.75 85 PHE A CA 1
ATOM 618 C C . PHE A 1 85 ? -3.178 0.388 -4.397 1.00 86.75 85 PHE A C 1
ATOM 620 O O . PHE A 1 85 ? -3.130 -0.789 -4.755 1.00 86.75 85 PHE A O 1
ATOM 627 N N . GLY A 1 86 ? -2.232 0.967 -3.656 1.00 84.69 86 GLY A N 1
ATOM 628 C CA . GLY A 1 86 ? -1.114 0.265 -3.030 1.00 84.69 86 GLY A CA 1
ATOM 629 C C . GLY A 1 86 ? -1.460 -0.247 -1.632 1.00 84.69 86 GLY A C 1
ATOM 630 O O . GLY A 1 86 ? -2.631 -0.374 -1.269 1.00 84.69 86 GLY A O 1
ATOM 631 N N . GLU A 1 87 ? -0.428 -0.531 -0.836 1.00 87.38 87 GLU A N 1
ATOM 632 C CA . GLU A 1 87 ? -0.595 -0.880 0.576 1.00 87.38 87 GLU A CA 1
ATOM 633 C C . GLU A 1 87 ? -1.238 0.281 1.350 1.00 87.38 87 GLU A C 1
ATOM 635 O O . GLU A 1 87 ? -0.700 1.387 1.325 1.00 87.38 87 GLU A O 1
ATOM 640 N N . PRO A 1 88 ? -2.369 0.078 2.050 1.00 91.56 88 PRO A N 1
ATOM 641 C CA . PRO A 1 88 ? 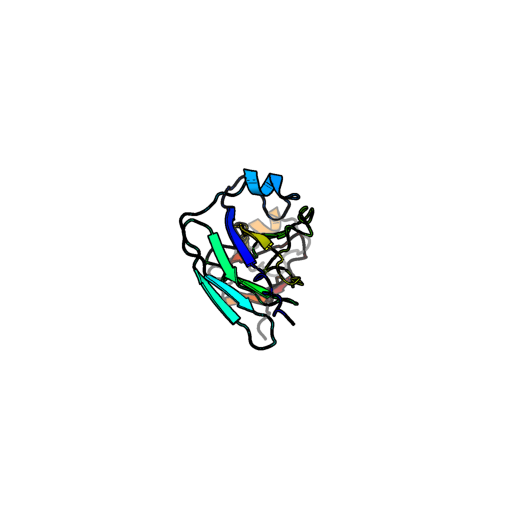-3.039 1.173 2.735 1.00 91.56 88 PRO A CA 1
ATOM 642 C C . PRO A 1 88 ? -2.207 1.718 3.899 1.00 91.56 88 PRO A C 1
ATOM 644 O O . PRO A 1 88 ? -1.466 0.985 4.552 1.00 91.56 88 PRO A O 1
ATOM 647 N N . ALA A 1 89 ? -2.384 3.005 4.190 1.00 92.06 89 ALA A N 1
ATOM 648 C CA . ALA A 1 89 ? -1.858 3.643 5.389 1.00 92.06 89 ALA A CA 1
ATOM 649 C C . ALA A 1 89 ? -2.925 3.620 6.494 1.00 92.06 89 ALA A C 1
ATOM 651 O O . ALA A 1 89 ? -4.055 4.075 6.293 1.00 92.06 89 ALA A O 1
ATOM 652 N N . VAL A 1 90 ? -2.578 3.088 7.666 1.00 93.81 90 VAL A N 1
ATOM 653 C CA . VAL A 1 90 ? -3.521 2.864 8.769 1.00 93.81 90 VAL A CA 1
ATOM 654 C C . VAL A 1 90 ? -3.055 3.567 10.039 1.00 93.81 90 VAL A C 1
ATOM 656 O O . VAL A 1 90 ? -1.950 3.331 10.527 1.00 93.81 90 VAL A O 1
ATOM 659 N N . PHE A 1 91 ? -3.933 4.382 10.618 1.00 93.56 91 PHE A N 1
ATOM 660 C CA . PHE A 1 91 ? -3.778 4.948 11.957 1.00 93.56 91 PHE A CA 1
ATOM 661 C C . PHE A 1 91 ? -4.899 4.426 12.840 1.00 93.56 91 PHE A C 1
ATOM 663 O O . PHE A 1 91 ? -6.055 4.544 12.461 1.00 93.56 91 PHE A O 1
ATOM 670 N N . CYS A 1 92 ? -4.583 3.900 14.019 1.00 93.94 92 CYS A N 1
ATOM 671 C CA . CYS A 1 92 ? -5.593 3.477 14.987 1.00 93.94 92 CYS A CA 1
ATOM 672 C C . CYS A 1 92 ? -5.359 4.152 16.338 1.00 93.94 92 CYS A C 1
ATOM 674 O O . CYS A 1 92 ? -4.218 4.407 16.732 1.00 93.94 92 CYS A O 1
ATOM 676 N N . TRP A 1 93 ? -6.448 4.432 17.040 1.00 94.56 93 TRP A N 1
ATOM 677 C CA . TRP A 1 93 ? -6.479 4.951 18.403 1.00 94.56 93 TRP A CA 1
ATOM 678 C C . TRP A 1 93 ? -7.681 4.363 19.143 1.00 94.56 93 TRP A C 1
ATOM 680 O O . TRP A 1 93 ? -8.542 3.714 18.552 1.00 94.56 93 TRP A O 1
ATOM 690 N N . SER A 1 94 ? -7.744 4.574 20.452 1.00 95.19 94 SER A N 1
ATOM 691 C CA . SER A 1 94 ? -8.887 4.155 21.260 1.00 95.19 94 SER A CA 1
ATOM 692 C C . SER A 1 94 ? -9.177 5.122 22.398 1.00 95.19 94 SER A C 1
ATOM 694 O O . SER A 1 94 ? -8.419 6.057 22.660 1.00 95.19 94 SER A O 1
ATOM 696 N N . ASP A 1 95 ? -10.271 4.897 23.117 1.00 93.12 95 ASP A N 1
ATOM 697 C CA . ASP A 1 95 ? -10.569 5.631 24.347 1.00 93.12 95 ASP A CA 1
ATOM 698 C C . ASP A 1 95 ? -9.525 5.392 25.460 1.00 93.12 95 ASP A C 1
ATOM 700 O O . ASP A 1 95 ? -9.320 6.261 26.315 1.00 93.12 95 ASP A O 1
ATOM 704 N N . LEU A 1 96 ? -8.816 4.258 25.419 1.00 91.81 96 LEU A N 1
ATOM 705 C CA . LEU A 1 96 ? -7.706 3.932 26.322 1.00 91.81 96 LEU A CA 1
ATOM 706 C C . LEU A 1 96 ? -6.348 4.458 25.823 1.00 91.81 96 LEU A C 1
ATOM 708 O O . LEU A 1 96 ? -5.489 4.811 26.638 1.00 91.81 96 LEU A O 1
ATOM 712 N N . LEU A 1 97 ? -6.159 4.540 24.504 1.00 91.50 97 LEU A N 1
ATOM 713 C CA . LEU A 1 97 ? -4.968 5.066 23.833 1.00 91.50 97 LEU A CA 1
ATOM 714 C C . LEU A 1 97 ? -5.370 6.141 22.806 1.00 91.50 97 LEU A C 1
ATOM 716 O O . LEU A 1 97 ? -5.391 5.878 21.605 1.00 91.50 97 LEU A O 1
ATOM 720 N N . PRO A 1 98 ? -5.664 7.375 23.256 1.00 90.50 98 PRO A N 1
ATOM 721 C CA . PRO A 1 98 ? -6.297 8.397 22.417 1.00 90.50 98 PRO A CA 1
ATOM 722 C C . PRO A 1 98 ? -5.346 9.081 21.432 1.00 90.50 98 PRO A C 1
ATOM 724 O O . PRO A 1 98 ? -5.769 9.944 20.669 1.00 90.50 98 PRO A O 1
ATOM 727 N N . THR A 1 99 ? -4.052 8.771 21.482 1.00 89.94 99 THR A N 1
ATOM 728 C CA . THR A 1 99 ? -3.063 9.327 20.558 1.00 89.94 99 THR A CA 1
ATOM 729 C C . THR A 1 99 ? -2.644 8.235 19.577 1.00 89.94 99 THR A C 1
ATOM 731 O O . THR A 1 99 ? -2.074 7.239 20.030 1.00 89.94 99 THR A O 1
ATOM 734 N N . PRO A 1 100 ? -2.897 8.406 18.265 1.00 87.94 100 PRO A N 1
ATOM 735 C CA . PRO A 1 100 ? -2.415 7.471 17.258 1.00 87.94 100 PRO A CA 1
ATOM 736 C C . PRO A 1 100 ? -0.884 7.500 17.164 1.00 87.94 100 PRO A C 1
ATOM 738 O O . PRO A 1 100 ? -0.213 8.385 17.706 1.00 87.94 100 PRO A O 1
ATOM 741 N N . SER A 1 101 ? -0.316 6.523 16.462 1.00 85.44 101 SER A N 1
ATOM 742 C CA . SER A 1 101 ? 1.107 6.521 16.124 1.00 85.44 101 SER A CA 1
ATOM 743 C C . SER A 1 101 ? 1.489 7.732 15.264 1.00 85.44 101 SER A C 1
ATOM 745 O O . SER A 1 101 ? 0.686 8.250 14.492 1.00 85.44 101 SER A O 1
ATOM 747 N N . GLU A 1 102 ? 2.744 8.176 15.386 1.00 86.38 102 GLU A N 1
ATOM 748 C CA . GLU A 1 102 ? 3.290 9.264 14.558 1.00 86.38 102 GLU A CA 1
ATOM 749 C C . GLU A 1 102 ? 3.358 8.869 13.075 1.00 86.38 102 GLU A C 1
ATOM 751 O O . GLU A 1 102 ? 3.065 9.680 12.201 1.00 86.38 102 GLU A O 1
ATOM 756 N N . ASN A 1 103 ? 3.688 7.604 12.801 1.00 86.69 103 ASN A N 1
ATOM 757 C CA . ASN A 1 103 ? 3.721 7.037 11.456 1.00 86.69 103 ASN A CA 1
ATOM 758 C C . ASN A 1 103 ? 2.551 6.064 11.258 1.00 86.69 103 ASN A C 1
ATOM 760 O O . ASN A 1 103 ? 2.181 5.380 12.224 1.00 86.69 103 ASN A O 1
ATOM 764 N N . PRO A 1 104 ? 1.996 5.966 10.039 1.00 89.94 104 PRO A N 1
ATOM 765 C CA . PRO A 1 104 ? 0.997 4.955 9.735 1.00 89.94 104 PRO A CA 1
ATOM 766 C C . PRO A 1 104 ? 1.613 3.555 9.767 1.00 89.94 104 PRO A C 1
ATOM 768 O O . PRO A 1 104 ? 2.812 3.367 9.549 1.00 89.94 104 PRO A O 1
ATOM 771 N N . PHE A 1 105 ? 0.767 2.557 9.985 1.00 89.81 105 PHE A N 1
ATOM 772 C CA . PHE A 1 105 ? 1.069 1.187 9.591 1.00 89.81 105 PHE A CA 1
ATOM 773 C C . PHE A 1 105 ? 0.795 1.043 8.093 1.00 89.81 105 PHE A C 1
ATOM 775 O O . PHE A 1 105 ? -0.259 1.478 7.635 1.00 89.81 105 PHE A O 1
ATOM 782 N N . LEU A 1 106 ? 1.732 0.452 7.350 1.00 86.88 106 LEU A N 1
ATOM 783 C CA . LEU A 1 106 ? 1.555 0.153 5.930 1.00 86.88 106 LEU A CA 1
ATOM 784 C C . LEU A 1 106 ? 1.018 -1.270 5.759 1.00 86.88 106 LEU A C 1
ATOM 786 O O . LEU A 1 106 ? 1.475 -2.198 6.433 1.00 86.88 106 LEU A O 1
ATOM 790 N N . GLY A 1 107 ? 0.035 -1.420 4.877 1.00 86.69 107 GLY A N 1
ATOM 791 C CA . GLY A 1 107 ? -0.612 -2.689 4.580 1.00 86.69 107 GLY A CA 1
ATOM 792 C C . GLY A 1 107 ? -1.850 -2.948 5.436 1.00 86.69 107 GLY A C 1
ATOM 793 O O . GLY A 1 107 ? -2.414 -2.060 6.076 1.00 86.69 107 GLY A O 1
ATOM 794 N N . ASN A 1 108 ? -2.295 -4.205 5.448 1.00 83.75 108 ASN A N 1
ATOM 795 C CA . ASN A 1 108 ? -3.377 -4.624 6.334 1.00 83.75 108 ASN A CA 1
ATOM 796 C C . ASN A 1 108 ? -2.931 -4.416 7.787 1.00 83.75 108 ASN A C 1
ATOM 798 O O . ASN A 1 108 ? -1.911 -4.973 8.189 1.00 83.75 108 ASN A O 1
ATOM 802 N N . GLY A 1 109 ? -3.663 -3.554 8.504 1.00 76.50 109 GLY A N 1
ATOM 803 C CA . GLY A 1 109 ? -3.265 -2.907 9.755 1.00 76.50 109 GLY A CA 1
ATOM 804 C C . GLY A 1 109 ? -2.714 -3.818 10.862 1.00 76.50 109 GLY A C 1
ATOM 805 O O . GLY A 1 109 ? -2.747 -5.048 10.779 1.00 76.50 109 GLY A O 1
ATOM 806 N N . PRO A 1 110 ? -2.192 -3.217 11.945 1.00 82.19 110 PRO A N 1
ATOM 807 C CA . PRO A 1 110 ? -1.497 -3.964 12.982 1.00 82.19 110 PRO A CA 1
ATOM 808 C C . PRO A 1 110 ? -2.426 -4.957 13.684 1.00 82.19 110 PRO A C 1
ATOM 810 O O . PRO A 1 110 ? -3.644 -4.782 13.739 1.00 82.19 110 PRO A O 1
ATOM 813 N N . ILE A 1 111 ? -1.821 -5.965 14.315 1.00 91.00 111 ILE A N 1
ATOM 814 C CA . ILE A 1 111 ? -2.522 -6.728 15.347 1.00 91.00 111 ILE A CA 1
ATOM 815 C C . ILE A 1 111 ? -2.821 -5.764 16.498 1.00 91.00 111 ILE A C 1
ATOM 817 O O . ILE A 1 111 ? -1.891 -5.199 17.079 1.00 91.00 111 ILE A O 1
ATOM 821 N N . TRP A 1 112 ? -4.098 -5.594 16.826 1.00 91.94 112 TRP A N 1
ATOM 822 C CA . TRP A 1 112 ? -4.542 -4.737 17.922 1.00 91.94 112 TRP A CA 1
ATOM 823 C C . TRP A 1 112 ? -5.039 -5.586 19.086 1.00 91.94 112 TRP A C 1
ATOM 825 O O . TRP A 1 112 ? -5.835 -6.495 18.879 1.00 91.94 112 TRP A O 1
ATOM 835 N N . ASP A 1 113 ? -4.574 -5.308 20.303 1.00 94.19 113 ASP A N 1
ATOM 836 C CA . ASP A 1 113 ? -5.035 -5.998 21.513 1.00 94.19 113 ASP A CA 1
ATOM 837 C C . ASP A 1 113 ? -6.162 -5.184 22.157 1.00 94.19 113 ASP A C 1
ATOM 839 O O . ASP A 1 113 ? -5.913 -4.132 22.741 1.00 94.19 113 ASP A O 1
ATOM 843 N N . VAL A 1 114 ? -7.403 -5.640 21.981 1.00 93.75 114 VAL A N 1
ATOM 844 C CA . VAL A 1 114 ? -8.613 -4.934 22.413 1.00 93.75 114 VAL A CA 1
ATOM 845 C C . VAL A 1 114 ? -8.957 -5.327 23.846 1.00 93.75 114 VAL A C 1
ATOM 847 O O . VAL A 1 114 ? -9.189 -6.496 24.151 1.00 93.75 114 VAL A O 1
ATOM 850 N N . SER A 1 115 ? -9.053 -4.358 24.744 1.00 94.06 115 SER A N 1
ATOM 851 C CA . SER A 1 115 ? -9.562 -4.576 26.097 1.00 94.06 115 SER A CA 1
ATOM 852 C C . SER A 1 115 ? -11.089 -4.701 26.094 1.00 94.06 115 SER A C 1
ATOM 854 O O . SER A 1 115 ? -11.779 -4.163 25.229 1.00 94.06 1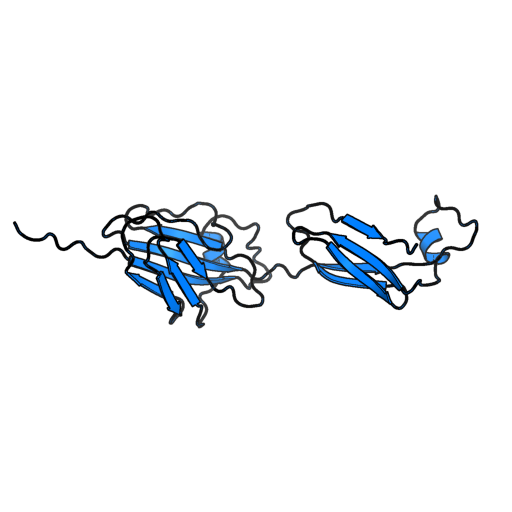15 SER A O 1
ATOM 856 N N . GLU A 1 116 ? -11.651 -5.396 27.083 1.00 90.62 116 GLU A N 1
ATOM 857 C CA . GLU A 1 116 ? -13.109 -5.461 27.263 1.00 90.62 116 GLU A CA 1
ATOM 858 C C . GLU A 1 116 ? -13.709 -4.053 27.433 1.00 90.62 116 GLU A C 1
ATOM 860 O O . GLU A 1 116 ? -13.273 -3.281 28.290 1.00 90.62 116 GLU A O 1
ATOM 865 N N . GLY A 1 117 ? -14.712 -3.730 26.614 1.00 91.75 117 GLY A N 1
ATOM 866 C CA . GLY A 1 117 ? -15.383 -2.430 26.583 1.00 91.75 117 GLY A CA 1
ATOM 867 C C . GLY A 1 117 ? -14.597 -1.299 25.909 1.00 91.75 117 GLY A C 1
ATOM 868 O O . GLY A 1 117 ? -15.062 -0.162 25.940 1.00 91.75 117 GLY A O 1
ATOM 869 N N . GLU A 1 118 ? -13.428 -1.582 25.325 1.00 94.88 118 GLU A N 1
ATOM 870 C CA . GLU A 1 118 ? -12.623 -0.596 24.593 1.00 94.88 118 GLU A CA 1
ATOM 871 C C . GLU A 1 118 ? -13.297 -0.188 23.277 1.00 94.88 118 GLU A C 1
ATOM 873 O O . GLU A 1 118 ? -13.864 -1.021 22.563 1.00 94.88 118 GLU A O 1
ATOM 878 N N . GLN A 1 119 ? -13.212 1.103 22.954 1.00 95.44 119 GLN A N 1
ATOM 879 C CA . GLN A 1 119 ? -13.693 1.666 21.694 1.00 95.44 119 GLN A CA 1
ATOM 880 C C . GLN A 1 119 ? -12.489 2.042 20.841 1.00 95.44 119 GLN A C 1
ATOM 882 O O . GLN A 1 119 ? -11.798 3.018 21.134 1.00 95.44 119 GLN A O 1
ATOM 887 N N . VAL A 1 120 ? -12.240 1.260 19.795 1.00 95.62 120 VAL A N 1
ATOM 888 C CA . VAL A 1 120 ? -11.137 1.454 18.853 1.00 95.62 120 VAL A CA 1
ATOM 889 C C . VAL A 1 120 ? -11.659 2.146 17.601 1.00 95.62 120 VAL A C 1
ATOM 891 O O . VAL A 1 120 ? -12.707 1.787 17.064 1.00 95.62 120 VAL A O 1
ATOM 894 N N . GLU A 1 121 ? -10.911 3.119 17.106 1.00 95.50 121 GLU A N 1
ATOM 895 C CA . GLU A 1 121 ? -11.169 3.794 15.843 1.00 95.50 121 GLU A CA 1
ATOM 896 C C . GLU A 1 121 ? -9.905 3.752 14.984 1.00 95.50 121 GLU A C 1
ATOM 898 O O . GLU A 1 121 ? -8.804 4.027 15.463 1.00 95.50 121 GLU A O 1
ATOM 903 N N . CYS A 1 122 ? -10.059 3.375 13.718 1.00 95.50 122 CYS A N 1
ATOM 904 C CA . CYS A 1 122 ? -8.980 3.325 12.747 1.00 95.50 122 CYS A CA 1
ATOM 905 C C . CYS A 1 122 ? -9.312 4.191 11.533 1.00 95.50 122 CYS A C 1
ATOM 907 O O . CYS A 1 122 ? -10.331 3.983 10.878 1.00 95.50 122 CYS A O 1
ATOM 909 N N . LEU A 1 123 ? -8.416 5.108 11.184 1.00 94.56 123 LEU A N 1
ATOM 910 C CA . LEU A 1 123 ? -8.385 5.768 9.887 1.00 94.56 123 LEU A CA 1
ATOM 911 C C . LEU A 1 123 ? -7.623 4.879 8.898 1.00 94.56 123 LEU A C 1
ATOM 913 O O . LEU A 1 123 ? -6.433 4.621 9.078 1.00 94.56 123 LEU A O 1
ATOM 917 N N . TRP A 1 124 ? -8.317 4.415 7.860 1.00 95.31 124 TRP A N 1
ATOM 918 C CA . TRP A 1 124 ? -7.808 3.468 6.871 1.00 95.31 124 TRP A CA 1
ATOM 919 C C . TRP A 1 124 ? -7.787 4.079 5.472 1.00 95.31 124 TRP A C 1
ATOM 921 O O . TRP A 1 124 ? -8.829 4.300 4.837 1.00 95.31 124 TRP A O 1
ATOM 931 N N . LEU A 1 125 ? -6.592 4.339 4.960 1.00 94.19 125 LEU A N 1
ATOM 932 C CA . LEU A 1 125 ? -6.372 5.197 3.804 1.00 94.19 125 LEU A CA 1
ATOM 933 C C . LEU A 1 125 ? -5.844 4.387 2.626 1.00 94.19 125 LEU A C 1
ATOM 935 O O . LEU A 1 125 ? -4.763 3.815 2.705 1.00 94.19 125 LEU A O 1
ATOM 939 N N . ASN A 1 126 ? -6.592 4.371 1.522 1.00 92.56 126 ASN A N 1
ATOM 940 C CA . ASN A 1 126 ? -6.092 3.769 0.289 1.00 92.56 126 ASN A CA 1
ATOM 941 C C . ASN A 1 126 ? -5.266 4.806 -0.432 1.00 92.56 126 ASN A C 1
ATOM 943 O O . ASN A 1 126 ? -5.774 5.857 -0.822 1.00 92.56 126 ASN A O 1
ATOM 947 N N . VAL A 1 127 ? -3.993 4.495 -0.578 1.00 88.56 127 VAL A N 1
ATOM 948 C CA . VAL A 1 127 ? -3.014 5.350 -1.222 1.00 88.56 127 VAL A CA 1
ATOM 949 C C . VAL A 1 127 ? -2.905 4.901 -2.663 1.00 88.56 127 VAL A C 1
ATOM 951 O O . VAL A 1 127 ? -2.774 3.702 -2.931 1.00 88.56 127 VAL A O 1
ATOM 954 N N . THR A 1 128 ? -3.069 5.819 -3.617 1.00 81.44 128 THR A N 1
ATOM 955 C CA . THR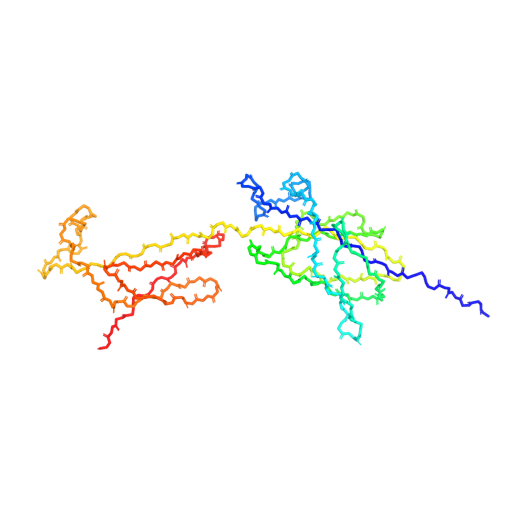 A 1 128 ? -2.827 5.459 -5.016 1.00 81.44 128 THR A CA 1
ATOM 956 C C . THR A 1 128 ? -1.424 4.885 -5.112 1.00 81.44 128 THR A C 1
ATOM 958 O O . THR A 1 128 ? -0.495 5.404 -4.479 1.00 81.44 128 THR A O 1
ATOM 961 N N . GLN A 1 129 ? -1.258 3.801 -5.872 1.00 70.25 129 GLN A N 1
ATOM 962 C CA . GLN A 1 129 ? 0.098 3.396 -6.228 1.00 70.25 129 GLN A CA 1
ATOM 963 C C . GLN A 1 129 ? 0.790 4.622 -6.837 1.00 70.25 129 GLN A C 1
ATOM 965 O O . GLN A 1 129 ? 0.129 5.367 -7.580 1.00 70.25 129 GLN A O 1
ATOM 970 N N . PRO A 1 130 ? 2.077 4.875 -6.533 1.00 61.62 130 PRO A N 1
ATOM 971 C CA . PRO A 1 130 ? 2.828 5.806 -7.354 1.00 61.62 130 PRO A CA 1
ATOM 972 C C . PRO A 1 130 ? 2.602 5.364 -8.802 1.00 61.62 130 PRO A C 1
ATOM 974 O O . PRO A 1 130 ? 2.510 4.155 -9.046 1.00 61.62 130 PRO A O 1
ATOM 977 N N . PRO A 1 131 ? 2.441 6.282 -9.769 1.00 57.81 131 PRO A N 1
ATOM 978 C CA . PRO A 1 131 ? 2.444 5.863 -11.157 1.00 57.81 131 PRO A CA 1
ATOM 979 C C . PRO A 1 131 ? 3.742 5.088 -11.357 1.00 57.81 131 PRO A C 1
ATOM 981 O O . PRO A 1 131 ? 4.822 5.677 -11.271 1.00 57.81 131 PRO A O 1
ATOM 984 N N . GLY A 1 132 ? 3.626 3.767 -11.517 1.00 62.22 132 GLY A N 1
ATOM 985 C CA . GLY A 1 132 ? 4.794 2.924 -11.673 1.00 62.22 132 GLY A CA 1
ATOM 986 C C . GLY A 1 132 ? 5.606 3.446 -12.851 1.00 62.22 132 GLY A C 1
ATOM 987 O O . GLY A 1 132 ? 5.094 4.105 -13.763 1.00 62.22 132 GLY A O 1
ATOM 988 N N . HIS A 1 133 ? 6.901 3.229 -12.801 1.00 73.62 133 HIS A N 1
ATOM 989 C CA . HIS A 1 133 ? 7.795 3.786 -13.784 1.00 73.62 133 HIS A CA 1
ATOM 990 C C . HIS A 1 133 ? 7.785 2.938 -15.050 1.00 73.62 133 HIS A C 1
ATOM 992 O O . HIS A 1 133 ? 7.848 1.711 -15.005 1.00 73.62 133 HIS A O 1
ATOM 998 N N . ASP A 1 134 ? 7.758 3.604 -16.199 1.00 81.06 134 ASP A N 1
ATOM 999 C CA . ASP A 1 134 ? 7.935 2.922 -17.472 1.00 81.06 134 ASP A CA 1
ATOM 1000 C C . ASP A 1 134 ? 9.433 2.768 -17.755 1.00 81.06 134 ASP A C 1
ATOM 1002 O O . ASP A 1 134 ? 10.166 3.754 -17.905 1.00 81.06 134 ASP A O 1
ATOM 1006 N N . PHE A 1 135 ? 9.894 1.521 -17.842 1.00 86.56 135 PHE A N 1
ATOM 1007 C CA . PHE A 1 135 ? 11.261 1.196 -18.231 1.00 86.56 135 PHE A CA 1
ATOM 1008 C C . PHE A 1 135 ? 11.315 0.726 -19.685 1.00 86.56 135 PHE A C 1
ATOM 1010 O O . PHE A 1 135 ? 10.613 -0.204 -20.083 1.00 86.56 135 PHE A O 1
ATOM 1017 N N . PHE A 1 136 ? 12.198 1.354 -20.466 1.00 90.94 136 PHE A N 1
ATOM 1018 C CA . PHE A 1 136 ? 12.429 1.040 -21.874 1.00 90.94 136 PHE A CA 1
ATOM 1019 C C . PHE A 1 136 ? 13.870 0.575 -22.066 1.00 90.94 136 PHE A C 1
ATOM 1021 O O . PHE A 1 136 ? 14.816 1.331 -21.822 1.00 90.94 136 PHE A O 1
ATOM 1028 N N . LEU A 1 137 ? 14.043 -0.643 -22.571 1.00 93.44 137 LEU A N 1
ATOM 1029 C CA . LEU A 1 137 ? 15.340 -1.179 -22.964 1.00 93.44 137 LEU A CA 1
ATOM 1030 C C . LEU A 1 137 ? 15.414 -1.251 -24.481 1.00 93.44 137 LEU A C 1
ATOM 1032 O O . LEU A 1 137 ? 14.518 -1.785 -25.122 1.00 93.44 137 LEU A O 1
ATOM 1036 N N . ASN A 1 138 ? 16.513 -0.763 -25.056 1.00 92.62 138 ASN A N 1
ATOM 1037 C CA . ASN A 1 138 ? 16.771 -0.915 -26.483 1.00 92.62 138 ASN A CA 1
ATOM 1038 C C . ASN A 1 138 ? 18.020 -1.762 -26.712 1.00 92.62 138 ASN A C 1
ATOM 1040 O O . ASN A 1 138 ? 19.075 -1.488 -26.134 1.00 92.62 138 ASN A O 1
ATOM 1044 N N . LYS A 1 139 ? 17.905 -2.764 -27.583 1.00 92.94 139 LYS A N 1
ATOM 1045 C CA . LYS A 1 139 ? 18.982 -3.677 -27.947 1.00 92.94 139 LYS A CA 1
ATOM 1046 C C . LYS A 1 139 ? 19.327 -3.516 -29.420 1.00 92.94 139 LYS A C 1
ATOM 1048 O O . LYS A 1 139 ? 18.489 -3.701 -30.302 1.00 92.94 139 LYS A O 1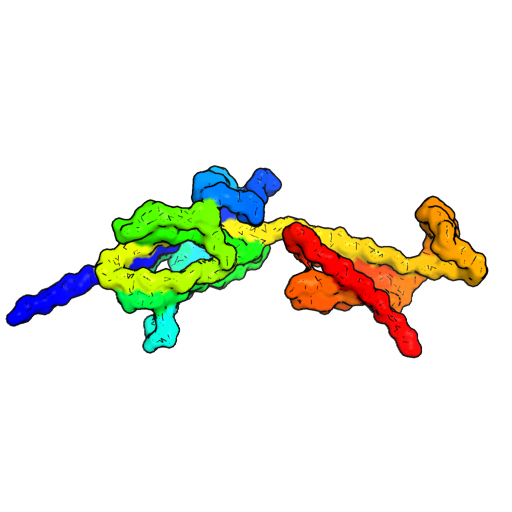
ATOM 1053 N N . TYR A 1 140 ? 20.596 -3.213 -29.662 1.00 92.50 140 TYR A N 1
ATOM 1054 C CA . TYR A 1 140 ? 21.147 -3.046 -30.997 1.00 92.50 140 TYR A CA 1
ATOM 1055 C C . TYR A 1 140 ? 22.369 -3.935 -31.202 1.00 92.50 140 TYR A C 1
ATOM 1057 O O . TYR A 1 140 ? 23.155 -4.166 -30.281 1.00 92.50 140 TYR A O 1
ATOM 1065 N N . GLU A 1 141 ? 22.551 -4.380 -32.438 1.00 90.69 141 GLU A N 1
ATOM 1066 C CA . GLU A 1 141 ? 23.764 -5.023 -32.915 1.00 90.69 141 GLU A CA 1
ATOM 1067 C C . GLU A 1 141 ? 24.793 -3.947 -33.294 1.00 90.69 141 GLU A C 1
ATOM 1069 O O . GLU A 1 141 ? 24.505 -2.995 -34.030 1.00 90.69 141 GLU A O 1
ATOM 1074 N N . CYS A 1 142 ? 26.016 -4.109 -32.790 1.00 90.56 142 CYS A N 1
ATOM 1075 C CA . CYS A 1 142 ? 27.174 -3.328 -33.208 1.00 90.56 142 CYS A CA 1
ATOM 1076 C C . CYS A 1 142 ? 27.964 -4.091 -34.276 1.00 90.56 142 CYS A C 1
ATOM 1078 O O . CYS A 1 142 ? 28.075 -5.315 -34.227 1.00 90.56 142 CYS A O 1
ATOM 1080 N N . LEU A 1 143 ? 28.565 -3.362 -35.220 1.00 89.19 143 LEU A N 1
ATOM 1081 C CA . LEU A 1 143 ? 29.412 -3.959 -36.255 1.00 89.19 143 LEU A CA 1
ATOM 1082 C C . LEU A 1 143 ? 30.624 -4.686 -35.654 1.00 89.19 143 LEU A C 1
ATOM 1084 O O . LEU A 1 143 ? 31.184 -4.270 -34.638 1.00 89.19 143 LEU A O 1
ATOM 1088 N N . GLU A 1 144 ? 31.080 -5.738 -36.333 1.00 89.25 144 GLU A N 1
ATOM 1089 C CA . GLU A 1 144 ? 32.292 -6.456 -35.941 1.00 89.25 144 GLU A CA 1
ATOM 1090 C C . GLU A 1 144 ? 33.501 -5.505 -35.885 1.00 89.25 144 GLU A C 1
ATOM 1092 O O . GLU A 1 144 ? 33.750 -4.721 -36.804 1.00 89.25 144 GLU A O 1
ATOM 1097 N N . GLY A 1 145 ? 34.261 -5.579 -34.790 1.00 87.31 145 GLY A N 1
ATOM 1098 C CA . GLY A 1 145 ? 35.411 -4.707 -34.549 1.00 87.31 145 GLY A CA 1
ATOM 1099 C C . GLY A 1 145 ? 35.056 -3.311 -34.031 1.00 87.31 145 GLY A C 1
ATOM 1100 O O . GLY A 1 145 ? 35.946 -2.462 -33.973 1.00 87.31 145 GLY A O 1
ATOM 1101 N N . PHE A 1 146 ? 33.794 -3.064 -33.657 1.00 90.31 146 PHE A N 1
ATOM 1102 C CA . PHE A 1 146 ? 33.410 -1.845 -32.950 1.00 90.31 146 PHE A CA 1
ATOM 1103 C C . PHE A 1 146 ? 34.176 -1.710 -31.624 1.00 90.31 146 PHE A C 1
ATOM 1105 O O . PHE A 1 146 ? 34.350 -2.682 -30.887 1.00 90.31 146 PHE A O 1
ATOM 1112 N N . ASP A 1 147 ? 34.646 -0.496 -31.334 1.00 90.94 147 ASP A N 1
ATOM 1113 C CA . ASP A 1 147 ? 35.390 -0.192 -30.114 1.00 90.94 147 ASP A CA 1
ATOM 1114 C C . ASP A 1 147 ? 34.426 0.017 -28.940 1.00 90.94 147 ASP A C 1
ATOM 1116 O O . ASP A 1 147 ? 33.742 1.039 -28.861 1.00 90.94 147 ASP A O 1
ATOM 1120 N N . ILE A 1 148 ? 34.386 -0.955 -28.027 1.00 89.00 148 ILE A N 1
ATOM 1121 C CA . ILE A 1 148 ? 33.485 -0.960 -26.867 1.00 89.00 148 ILE A CA 1
ATOM 1122 C C . ILE A 1 148 ? 33.782 0.150 -25.849 1.00 89.00 148 ILE A C 1
ATOM 1124 O O . ILE A 1 148 ? 32.929 0.447 -25.021 1.00 89.00 148 ILE A O 1
ATOM 1128 N N . GLU A 1 149 ? 34.957 0.780 -25.921 1.00 93.50 149 GLU A N 1
ATOM 1129 C CA . GLU A 1 149 ? 35.344 1.894 -25.046 1.00 93.50 149 GLU A CA 1
ATOM 1130 C C . GLU A 1 149 ? 34.924 3.263 -25.623 1.00 93.50 149 GLU A C 1
ATOM 1132 O O . GLU A 1 149 ? 35.277 4.314 -25.082 1.00 93.50 149 GLU A O 1
ATOM 1137 N N . SER A 1 150 ? 34.186 3.270 -26.741 1.00 91.00 150 SER A N 1
ATOM 1138 C CA . SER A 1 150 ? 33.692 4.491 -27.384 1.00 91.00 150 SER A CA 1
ATOM 1139 C C . SER A 1 150 ? 32.672 5.242 -26.523 1.00 91.00 150 SER A C 1
ATOM 1141 O O . SER A 1 150 ? 32.009 4.685 -25.651 1.00 91.00 150 SER A O 1
ATOM 1143 N N . ASP A 1 151 ? 32.490 6.534 -26.801 1.00 91.50 151 ASP A N 1
ATOM 1144 C CA . ASP A 1 151 ? 31.483 7.343 -26.117 1.00 91.50 151 ASP A CA 1
ATOM 1145 C C . ASP A 1 151 ? 30.047 7.064 -26.604 1.00 91.50 151 ASP A C 1
ATOM 1147 O O . ASP A 1 151 ? 29.805 6.485 -27.668 1.00 91.50 151 ASP A O 1
ATOM 1151 N N . TRP A 1 152 ? 29.064 7.510 -25.815 1.00 87.62 152 TRP A N 1
ATOM 1152 C CA . TRP A 1 152 ? 27.643 7.336 -26.130 1.00 87.62 152 TRP A CA 1
ATOM 1153 C C . TRP A 1 152 ? 27.233 7.884 -27.514 1.00 87.62 152 TRP A C 1
ATOM 1155 O O . TRP A 1 152 ? 26.524 7.185 -28.246 1.00 87.62 152 TRP A O 1
ATOM 1165 N N . PRO A 1 153 ? 27.667 9.090 -27.937 1.00 92.56 153 PRO A N 1
ATOM 1166 C CA . PRO A 1 153 ? 27.407 9.570 -29.293 1.00 92.56 153 PRO A CA 1
ATOM 1167 C C . PRO A 1 153 ? 27.920 8.627 -30.387 1.00 92.56 153 PRO A C 1
ATOM 1169 O O . PRO A 1 153 ? 27.248 8.446 -31.400 1.00 92.56 153 PRO A O 1
ATOM 1172 N N . THR A 1 154 ? 29.088 8.012 -30.209 1.00 89.94 154 THR A N 1
ATOM 1173 C CA . THR A 1 154 ? 29.634 7.062 -31.186 1.00 89.94 154 THR A CA 1
ATOM 1174 C C . THR A 1 154 ? 28.834 5.761 -31.203 1.00 89.94 154 THR A C 1
ATOM 1176 O O . THR A 1 154 ? 28.480 5.287 -32.285 1.00 89.94 154 THR A O 1
ATOM 1179 N N . PHE A 1 155 ? 28.480 5.227 -30.028 1.00 88.50 155 PHE A N 1
ATOM 1180 C CA . PHE A 1 155 ? 27.617 4.047 -29.892 1.00 88.50 155 PHE A CA 1
ATOM 1181 C C . PHE A 1 155 ? 26.271 4.242 -30.596 1.00 88.50 155 PHE A C 1
ATOM 1183 O O . PHE A 1 155 ? 25.932 3.488 -31.506 1.00 88.50 155 PHE A O 1
ATOM 1190 N N . SER A 1 156 ? 25.543 5.300 -30.233 1.00 87.94 156 SER A N 1
ATOM 1191 C CA . SER A 1 156 ? 24.195 5.585 -30.748 1.00 87.94 156 SER A CA 1
ATOM 1192 C C . SER A 1 156 ? 24.139 5.863 -32.256 1.00 87.94 156 SER A C 1
ATOM 1194 O O . SER A 1 156 ? 23.108 5.626 -32.878 1.00 87.94 156 SER A O 1
ATOM 1196 N N . ASN A 1 157 ? 25.236 6.323 -32.869 1.00 88.88 157 ASN A N 1
ATOM 1197 C CA . ASN A 1 157 ? 25.307 6.547 -34.318 1.00 88.88 157 ASN A CA 1
ATOM 1198 C C . ASN A 1 157 ? 25.800 5.333 -35.117 1.00 88.88 157 ASN A C 1
ATOM 1200 O O . ASN A 1 157 ? 25.664 5.321 -36.340 1.00 88.88 157 ASN A O 1
ATOM 1204 N N . THR A 1 158 ? 26.411 4.344 -34.462 1.00 88.75 158 THR A N 1
ATOM 1205 C CA . THR A 1 158 ? 27.051 3.213 -35.154 1.00 88.75 158 THR A CA 1
ATOM 1206 C C . THR A 1 158 ? 26.285 1.911 -34.955 1.00 88.75 158 THR A C 1
ATOM 1208 O O . THR A 1 158 ? 26.098 1.159 -35.911 1.00 88.75 158 THR A O 1
ATOM 1211 N N . CYS A 1 159 ? 25.807 1.650 -33.740 1.00 91.69 159 CYS A N 1
ATOM 1212 C CA . CYS A 1 159 ? 25.032 0.460 -33.408 1.00 91.69 159 CYS A CA 1
ATOM 1213 C C . CYS A 1 159 ? 23.542 0.765 -33.580 1.00 91.69 159 CYS A C 1
ATOM 1215 O O . CYS A 1 159 ? 22.851 1.101 -32.624 1.00 91.69 159 CYS A O 1
ATOM 1217 N N . MET A 1 160 ? 23.072 0.728 -34.829 1.00 90.81 160 MET A N 1
ATOM 1218 C CA . MET A 1 160 ? 21.703 1.124 -35.194 1.00 90.81 160 MET A CA 1
ATOM 1219 C C . MET A 1 160 ? 20.814 -0.043 -35.633 1.00 90.81 160 MET A C 1
ATOM 1221 O O . MET A 1 160 ? 19.630 0.169 -35.885 1.00 90.81 160 MET A O 1
ATOM 1225 N N . THR A 1 161 ? 21.360 -1.252 -35.778 1.00 93.06 161 THR A N 1
ATOM 1226 C CA . THR A 1 161 ? 20.584 -2.421 -36.210 1.00 93.06 161 THR A CA 1
ATOM 1227 C C . THR A 1 161 ? 19.828 -2.981 -35.004 1.00 93.06 161 THR A C 1
ATOM 1229 O O . THR A 1 161 ? 20.486 -3.499 -34.105 1.00 93.06 161 THR A O 1
ATOM 1232 N N . PRO A 1 162 ? 18.490 -2.863 -34.923 1.00 93.06 162 PRO A N 1
ATOM 1233 C CA . PRO A 1 162 ? 17.731 -3.405 -33.797 1.00 93.06 162 PRO A CA 1
ATOM 1234 C C . PRO A 1 162 ? 17.844 -4.933 -33.752 1.00 93.06 162 PRO A C 1
ATOM 1236 O O . PRO A 1 162 ? 17.866 -5.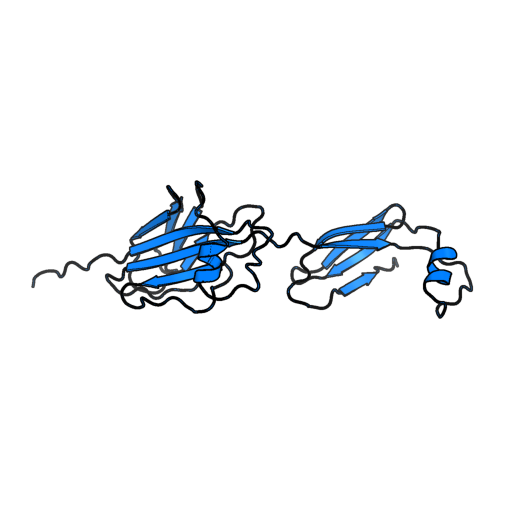578 -34.802 1.00 93.06 162 PRO A O 1
ATOM 1239 N N . MET A 1 163 ? 17.907 -5.503 -32.548 1.00 92.62 163 MET A N 1
ATOM 1240 C CA . MET A 1 163 ? 17.872 -6.954 -32.348 1.00 92.62 163 MET A CA 1
ATOM 1241 C C . MET A 1 163 ? 16.545 -7.375 -31.734 1.00 92.62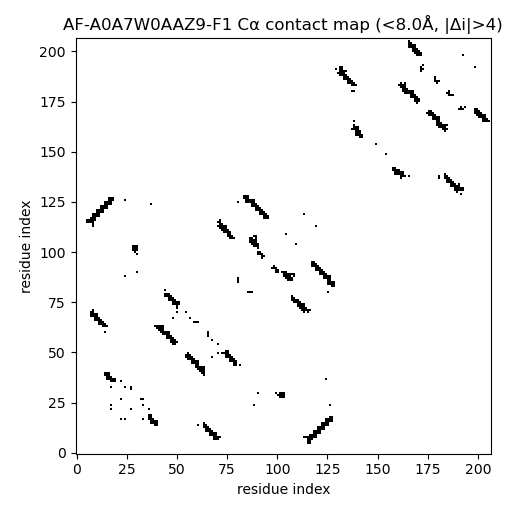 163 MET A C 1
ATOM 1243 O O . MET A 1 163 ? 16.177 -6.898 -30.661 1.00 92.62 163 MET A O 1
ATOM 1247 N N . ASP A 1 164 ? 15.876 -8.306 -32.397 1.00 93.25 164 ASP A N 1
ATOM 1248 C CA . ASP A 1 164 ? 14.625 -8.906 -31.940 1.00 93.25 164 ASP A CA 1
ATOM 1249 C C . ASP A 1 164 ? 14.889 -10.243 -31.248 1.00 93.25 164 ASP A C 1
ATOM 1251 O O . ASP A 1 164 ? 15.965 -10.829 -31.404 1.00 93.25 164 ASP A O 1
ATOM 1255 N N . ASP A 1 165 ? 13.896 -10.713 -30.495 1.00 92.00 165 ASP A N 1
ATOM 1256 C CA . ASP A 1 165 ? 13.896 -12.013 -29.822 1.00 92.00 165 ASP A CA 1
ATOM 1257 C C . ASP A 1 165 ? 15.048 -12.174 -28.802 1.00 92.00 165 ASP A C 1
ATOM 1259 O O . ASP A 1 165 ? 15.507 -13.283 -28.518 1.00 92.00 165 ASP A O 1
ATOM 1263 N N . VAL A 1 166 ? 15.538 -11.062 -28.237 1.00 93.12 166 VAL A N 1
ATOM 1264 C CA . VAL A 1 166 ? 16.512 -11.073 -27.136 1.00 93.12 166 VAL A CA 1
ATOM 1265 C C . VAL A 1 166 ? 15.763 -10.940 -25.816 1.00 93.12 166 VAL A C 1
ATOM 1267 O O . VAL A 1 166 ? 15.106 -9.930 -25.568 1.00 93.12 166 VAL A O 1
ATOM 1270 N N . GLY A 1 167 ? 15.867 -11.962 -24.969 1.00 93.81 167 GLY A N 1
ATOM 1271 C CA . GLY A 1 167 ? 15.187 -12.011 -23.679 1.00 93.81 167 GLY A CA 1
ATOM 1272 C C . GLY A 1 167 ? 15.907 -11.217 -22.589 1.00 93.81 167 GLY A C 1
ATOM 1273 O O . GLY A 1 167 ? 17.118 -11.336 -22.420 1.00 93.81 167 GLY A O 1
ATOM 1274 N N . PHE A 1 168 ? 15.159 -10.470 -21.786 1.00 94.25 168 PHE A N 1
ATOM 1275 C CA . PHE A 1 168 ? 15.643 -9.728 -20.626 1.00 94.25 168 PHE A CA 1
ATOM 1276 C C . PHE A 1 168 ? 14.769 -10.021 -19.415 1.00 94.25 168 PHE A C 1
ATOM 1278 O O . PHE A 1 168 ? 13.548 -10.065 -19.523 1.00 94.25 168 PHE A O 1
ATOM 1285 N N . ASN A 1 169 ? 15.398 -10.177 -18.253 1.00 91.06 169 ASN A N 1
ATOM 1286 C CA . ASN A 1 169 ? 14.714 -10.156 -16.967 1.00 91.06 169 ASN A CA 1
ATOM 1287 C C . ASN A 1 169 ? 15.025 -8.838 -16.267 1.00 91.06 169 ASN A C 1
ATOM 1289 O O . ASN A 1 169 ? 16.199 -8.510 -16.077 1.00 91.06 169 ASN A O 1
ATOM 1293 N N . VAL A 1 170 ? 13.982 -8.122 -15.864 1.00 89.12 170 VAL A N 1
ATOM 1294 C CA . VAL A 1 170 ? 14.069 -6.999 -14.929 1.00 89.12 170 VAL A CA 1
ATOM 1295 C C . VAL A 1 170 ? 13.589 -7.507 -13.582 1.00 89.12 170 VAL A C 1
ATOM 1297 O O . VAL A 1 170 ? 12.510 -8.075 -13.513 1.00 89.12 170 VAL A O 1
ATOM 1300 N N . THR A 1 171 ? 14.411 -7.394 -12.544 1.00 84.88 171 THR A N 1
ATOM 1301 C CA . THR A 1 171 ? 14.061 -7.873 -11.199 1.00 84.88 171 THR A CA 1
ATOM 1302 C C . THR A 1 171 ? 13.839 -6.684 -10.281 1.00 84.88 171 THR A C 1
ATOM 1304 O O . THR A 1 171 ? 14.759 -5.881 -10.108 1.00 84.88 171 THR A O 1
ATOM 1307 N N . ASP A 1 172 ? 12.634 -6.607 -9.726 1.00 74.50 172 ASP A N 1
ATOM 1308 C CA . ASP A 1 172 ? 12.230 -5.714 -8.640 1.00 74.50 172 ASP A CA 1
ATOM 1309 C C . ASP A 1 172 ? 12.030 -6.524 -7.338 1.00 74.50 172 ASP A C 1
ATOM 1311 O O . ASP A 1 172 ? 12.473 -7.676 -7.221 1.00 74.50 172 ASP A O 1
ATOM 1315 N N . ASP A 1 173 ? 11.393 -5.914 -6.343 1.00 69.25 173 ASP A N 1
ATOM 1316 C CA . ASP A 1 173 ? 11.041 -6.525 -5.061 1.00 69.25 173 ASP A CA 1
ATOM 1317 C C . ASP A 1 173 ? 9.981 -7.641 -5.181 1.00 69.25 173 ASP A C 1
ATOM 1319 O O . ASP A 1 173 ? 9.918 -8.535 -4.328 1.00 69.25 173 ASP A O 1
ATOM 1323 N N . GLN A 1 174 ? 9.205 -7.657 -6.268 1.00 67.81 174 GLN A N 1
ATOM 1324 C CA . GLN A 1 174 ? 8.228 -8.700 -6.595 1.00 67.81 174 GLN A CA 1
ATOM 1325 C C . GLN A 1 174 ? 8.837 -9.863 -7.389 1.00 67.81 174 GLN A C 1
ATOM 1327 O O . GLN A 1 174 ? 8.277 -10.966 -7.422 1.00 67.81 174 GLN A O 1
ATOM 1332 N N . GLY A 1 175 ? 10.017 -9.658 -7.972 1.00 76.00 175 GLY A N 1
ATOM 1333 C CA . GLY A 1 175 ? 10.833 -10.683 -8.608 1.00 76.00 175 GLY A CA 1
ATOM 1334 C C . GLY A 1 175 ? 11.108 -10.413 -10.090 1.00 76.00 175 GLY A C 1
ATOM 1335 O O . GLY A 1 175 ? 10.937 -9.304 -10.582 1.00 76.00 175 GLY A O 1
ATOM 1336 N N . PRO A 1 176 ? 11.616 -11.412 -10.837 1.00 84.50 176 PRO A N 1
ATOM 1337 C CA . PRO A 1 176 ? 12.010 -11.207 -12.224 1.00 84.50 176 PRO A CA 1
ATOM 1338 C C . PRO A 1 176 ? 10.800 -11.170 -13.168 1.00 84.50 176 PRO A C 1
ATOM 1340 O O . PRO A 1 176 ? 10.017 -12.119 -13.239 1.00 84.50 176 PRO A O 1
ATOM 1343 N N . ILE A 1 177 ? 10.720 -10.110 -13.968 1.00 88.06 177 ILE A N 1
ATOM 1344 C CA . ILE A 1 177 ? 9.757 -9.911 -15.049 1.00 88.06 177 ILE A CA 1
ATOM 1345 C C . ILE A 1 177 ? 10.488 -10.045 -16.387 1.00 88.06 177 ILE A C 1
ATOM 1347 O O . ILE A 1 177 ? 11.360 -9.241 -16.733 1.00 88.06 177 ILE A O 1
ATOM 1351 N N . PHE A 1 178 ? 10.119 -11.070 -17.153 1.00 91.50 178 PHE A N 1
ATOM 1352 C CA . PHE A 1 178 ? 10.720 -11.375 -18.449 1.00 91.50 178 PHE A CA 1
ATOM 1353 C C . PHE A 1 178 ? 10.021 -10.641 -19.599 1.00 91.50 178 PHE A C 1
ATOM 1355 O O . PHE A 1 178 ? 8.793 -10.669 -19.684 1.00 91.50 178 PHE A O 1
ATOM 1362 N N . GLN A 1 179 ? 10.800 -10.067 -20.516 1.00 93.38 179 GLN A N 1
ATOM 1363 C CA . GLN A 1 179 ? 10.335 -9.587 -21.822 1.00 93.38 179 GLN A CA 1
ATOM 1364 C C . GLN A 1 179 ? 11.353 -9.912 -22.915 1.00 93.38 179 GLN A C 1
ATOM 1366 O O . GLN A 1 179 ? 12.551 -10.006 -22.652 1.00 93.38 179 GLN A O 1
ATOM 1371 N N . GLU A 1 180 ? 10.881 -10.024 -24.154 1.00 94.62 180 GLU A N 1
ATOM 1372 C CA . GLU A 1 180 ? 11.724 -10.134 -25.349 1.00 94.62 180 GLU A CA 1
ATOM 1373 C C . GLU A 1 180 ? 11.674 -8.838 -26.153 1.00 94.62 180 GLU A C 1
ATOM 1375 O O . GLU A 1 180 ? 10.652 -8.148 -26.186 1.00 94.62 180 GLU A O 1
ATOM 1380 N N . THR A 1 181 ? 12.780 -8.499 -26.812 1.00 94.50 181 THR A N 1
ATOM 1381 C CA . THR A 1 181 ? 12.816 -7.328 -27.685 1.00 94.50 181 THR A CA 1
ATOM 1382 C C . THR A 1 181 ? 12.000 -7.542 -28.958 1.00 94.50 181 THR A C 1
ATOM 1384 O O . THR A 1 181 ? 12.130 -8.554 -29.646 1.00 94.50 181 THR A O 1
ATOM 1387 N N . VAL A 1 182 ? 11.192 -6.542 -29.310 1.00 93.56 182 VAL A N 1
ATOM 1388 C CA . VAL A 1 182 ? 10.432 -6.459 -30.561 1.00 93.56 182 VAL A CA 1
ATOM 1389 C C . VAL A 1 182 ? 10.770 -5.138 -31.243 1.00 93.56 182 VAL A C 1
ATOM 1391 O O . VAL A 1 182 ? 10.666 -4.070 -30.642 1.00 93.56 182 VAL A O 1
ATOM 1394 N N . ALA A 1 183 ? 11.195 -5.199 -32.503 1.00 92.12 183 ALA A N 1
ATOM 1395 C CA . ALA A 1 183 ? 11.813 -4.082 -33.216 1.00 92.12 183 ALA A CA 1
ATOM 1396 C C . ALA A 1 183 ? 12.980 -3.428 -32.439 1.00 92.12 183 ALA A C 1
ATOM 1398 O O . ALA A 1 183 ? 13.174 -2.213 -32.499 1.00 92.12 183 ALA A O 1
ATOM 1399 N N . GLY A 1 184 ? 13.762 -4.231 -31.711 1.00 92.25 184 GLY A N 1
ATOM 1400 C CA . GLY A 1 184 ? 14.897 -3.773 -30.909 1.00 92.25 184 GLY A CA 1
ATOM 1401 C C . GLY A 1 184 ? 14.548 -3.171 -29.554 1.00 92.25 184 GLY A C 1
ATOM 1402 O O . GLY A 1 184 ? 15.447 -2.623 -28.920 1.00 92.25 184 GLY A O 1
ATOM 1403 N N . SER A 1 185 ? 13.294 -3.243 -29.098 1.00 94.12 185 SER A N 1
ATOM 1404 C CA . SER A 1 185 ? 12.871 -2.637 -27.832 1.00 94.12 185 SER A CA 1
ATOM 1405 C C . SER A 1 185 ? 12.070 -3.594 -26.956 1.00 94.12 185 SER A C 1
ATOM 1407 O O . SER A 1 185 ? 11.310 -4.411 -27.469 1.00 94.12 185 SER A O 1
ATOM 1409 N N . ALA A 1 186 ? 12.240 -3.488 -25.643 1.00 94.25 186 ALA A N 1
ATOM 1410 C CA . ALA A 1 186 ? 11.429 -4.163 -24.638 1.00 94.25 186 ALA A CA 1
ATOM 1411 C C . ALA A 1 186 ? 10.943 -3.134 -23.609 1.00 94.25 186 ALA A C 1
ATOM 1413 O O . ALA A 1 186 ? 11.685 -2.218 -23.240 1.00 94.25 186 ALA A O 1
ATOM 1414 N N . GLU A 1 187 ? 9.698 -3.289 -23.164 1.00 92.75 187 GLU A N 1
ATOM 1415 C CA . GLU A 1 187 ? 9.012 -2.329 -22.299 1.00 92.75 187 GLU A CA 1
ATOM 1416 C C . GLU A 1 187 ? 8.442 -3.028 -21.064 1.00 92.75 187 GLU A C 1
ATOM 1418 O O . GLU A 1 187 ? 7.804 -4.083 -21.158 1.00 92.75 187 GLU A O 1
ATOM 1423 N N . TRP A 1 188 ? 8.651 -2.405 -19.909 1.00 89.06 188 TRP A N 1
ATOM 1424 C CA . TRP A 1 188 ? 8.070 -2.807 -18.636 1.00 89.06 188 TRP A CA 1
ATOM 1425 C C . TRP A 1 188 ? 7.326 -1.601 -18.070 1.00 89.06 188 TRP A C 1
ATOM 1427 O O . TRP A 1 188 ? 7.956 -0.714 -17.488 1.00 89.06 188 TRP A O 1
ATOM 1437 N N . PRO A 1 189 ? 6.010 -1.513 -18.310 1.00 80.44 189 PRO A N 1
ATOM 1438 C CA . PRO A 1 189 ? 5.210 -0.441 -17.756 1.00 80.44 189 PRO A CA 1
ATOM 1439 C C . PRO A 1 189 ? 4.947 -0.690 -16.275 1.00 80.44 189 PRO A C 1
ATOM 1441 O O . PRO A 1 189 ? 4.760 -1.835 -15.857 1.00 80.44 189 PRO A O 1
ATOM 1444 N N . GLY A 1 190 ? 4.858 0.391 -15.507 1.00 73.06 190 GLY A N 1
ATOM 1445 C CA . GLY A 1 190 ? 4.391 0.312 -14.127 1.00 73.06 190 GLY A CA 1
ATOM 1446 C C . GLY A 1 190 ? 5.340 -0.408 -13.165 1.00 73.06 190 GLY A C 1
ATOM 1447 O O . GLY A 1 190 ? 4.859 -0.985 -12.194 1.00 73.06 190 GLY A O 1
ATOM 1448 N N . LEU A 1 191 ? 6.652 -0.404 -13.425 1.00 76.56 191 LEU A N 1
ATOM 1449 C CA . LEU A 1 191 ? 7.621 -0.963 -12.484 1.00 76.56 191 LEU A CA 1
ATOM 1450 C C . LEU A 1 191 ? 7.654 -0.134 -11.203 1.00 76.56 191 LEU A C 1
ATOM 1452 O O . LEU A 1 191 ? 7.771 1.094 -11.252 1.00 76.56 191 LEU A O 1
ATOM 1456 N N . ASP A 1 192 ? 7.602 -0.811 -10.065 1.00 71.00 192 ASP A N 1
ATOM 1457 C CA . ASP A 1 192 ? 7.915 -0.188 -8.791 1.00 71.00 192 ASP A CA 1
ATOM 1458 C C . ASP A 1 192 ? 9.435 -0.212 -8.604 1.00 71.00 192 ASP A C 1
ATOM 1460 O O . ASP A 1 192 ? 10.070 -1.264 -8.642 1.00 71.00 192 ASP A O 1
ATOM 1464 N N . PHE A 1 193 ? 10.045 0.964 -8.475 1.00 67.31 193 PHE A N 1
ATOM 1465 C CA . PHE A 1 193 ? 11.475 1.070 -8.169 1.00 67.31 193 PHE A CA 1
ATOM 1466 C C . PHE A 1 193 ? 11.733 1.219 -6.662 1.00 67.31 193 PHE A C 1
ATOM 1468 O O . PHE A 1 193 ? 12.891 1.341 -6.251 1.00 67.31 193 PHE A O 1
ATOM 1475 N N . GLY A 1 194 ? 10.672 1.200 -5.847 1.00 61.81 194 GLY A N 1
ATOM 1476 C CA . GLY A 1 194 ? 10.723 1.382 -4.404 1.00 61.81 194 GLY A CA 1
ATO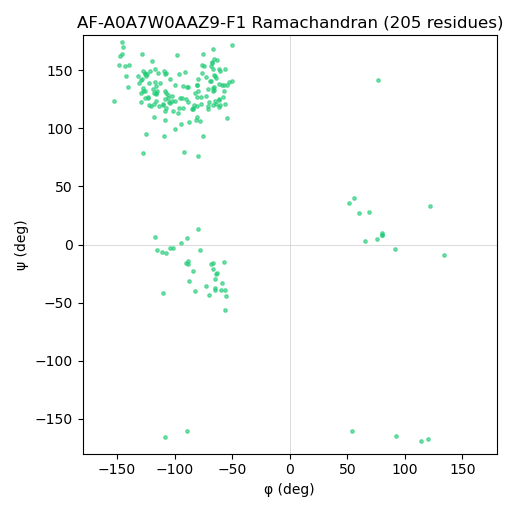M 1477 C C . GLY A 1 194 ? 11.431 2.673 -3.982 1.00 61.81 194 GLY A C 1
ATOM 1478 O O . GLY A 1 194 ? 11.644 3.601 -4.766 1.00 61.81 194 GLY A O 1
ATOM 1479 N N . ASP A 1 195 ? 11.874 2.702 -2.724 1.00 57.03 195 ASP A N 1
ATOM 1480 C CA . ASP A 1 195 ? 12.591 3.836 -2.120 1.00 57.03 195 ASP A CA 1
ATOM 1481 C C . ASP A 1 195 ? 14.091 3.908 -2.502 1.00 57.03 195 ASP A C 1
ATOM 1483 O O . ASP A 1 195 ? 14.859 4.670 -1.902 1.00 57.03 195 ASP A O 1
ATOM 1487 N N . GLY A 1 196 ? 14.529 3.145 -3.514 1.00 53.59 196 GLY A N 1
ATOM 1488 C CA . GLY A 1 196 ? 15.887 3.218 -4.067 1.00 53.59 196 GLY A CA 1
ATOM 1489 C C . GLY A 1 196 ? 16.705 1.926 -4.042 1.00 53.59 196 GLY A C 1
ATOM 1490 O O . GLY A 1 196 ? 17.927 2.007 -3.894 1.00 53.59 196 GLY A O 1
ATOM 1491 N N . ASP A 1 197 ? 16.074 0.759 -4.189 1.00 57.91 197 ASP A N 1
ATOM 1492 C CA . ASP A 1 197 ? 16.812 -0.487 -4.418 1.00 57.91 197 ASP A CA 1
ATOM 1493 C C . ASP A 1 197 ? 17.362 -0.567 -5.857 1.00 57.91 197 ASP A C 1
ATOM 1495 O O . ASP A 1 197 ? 16.857 0.051 -6.798 1.00 57.91 197 ASP A O 1
ATOM 1499 N N . ASP A 1 198 ? 18.454 -1.317 -6.030 1.00 69.12 198 ASP A N 1
ATOM 1500 C CA . ASP A 1 198 ? 19.110 -1.489 -7.327 1.00 69.12 198 ASP A CA 1
ATOM 1501 C C . ASP A 1 198 ? 18.245 -2.354 -8.265 1.00 69.12 198 ASP A C 1
ATOM 1503 O O . ASP A 1 198 ? 18.027 -3.540 -8.013 1.00 69.12 198 ASP A O 1
ATOM 1507 N N . LEU A 1 199 ? 17.833 -1.797 -9.408 1.00 75.38 199 LEU A N 1
ATOM 1508 C CA . LEU A 1 199 ? 17.212 -2.562 -10.491 1.00 75.38 199 LEU A CA 1
ATOM 1509 C C . LEU A 1 199 ? 18.232 -3.532 -11.109 1.00 75.38 199 LEU A C 1
ATOM 1511 O O . LEU A 1 199 ? 19.241 -3.108 -11.684 1.00 75.38 199 LEU A O 1
ATOM 1515 N N . VAL A 1 200 ? 17.954 -4.837 -11.066 1.00 86.31 200 VAL A N 1
ATOM 1516 C CA . VAL A 1 200 ? 18.815 -5.839 -11.714 1.00 86.31 200 VAL A CA 1
ATOM 1517 C C . VAL A 1 200 ? 18.253 -6.198 -13.085 1.00 86.31 200 VAL A C 1
ATOM 1519 O O . VAL A 1 200 ? 17.207 -6.834 -13.199 1.00 86.31 200 VAL A O 1
ATOM 1522 N N . ILE A 1 201 ? 18.990 -5.831 -14.135 1.00 89.88 201 ILE A N 1
ATOM 1523 C CA . ILE A 1 201 ? 18.682 -6.194 -15.523 1.00 89.88 201 ILE A CA 1
ATOM 1524 C C . ILE A 1 201 ? 19.629 -7.312 -15.956 1.00 89.88 201 ILE A C 1
ATOM 1526 O O . ILE A 1 201 ? 20.849 -7.140 -15.949 1.00 89.88 201 ILE A O 1
ATOM 1530 N N . THR A 1 202 ? 19.076 -8.450 -16.369 1.00 91.38 202 THR A N 1
ATOM 1531 C CA . THR A 1 202 ? 19.855 -9.579 -16.897 1.00 91.38 202 THR A CA 1
ATOM 1532 C C . THR A 1 202 ? 19.418 -9.908 -18.319 1.00 91.38 202 THR A C 1
ATOM 1534 O O . THR A 1 202 ? 18.269 -10.283 -18.547 1.00 91.38 202 THR A O 1
ATOM 1537 N N . GLU A 1 203 ? 20.345 -9.808 -19.273 1.00 90.88 203 GLU A N 1
ATOM 1538 C CA . GLU A 1 203 ? 20.162 -10.336 -20.630 1.00 90.88 203 GLU A CA 1
ATOM 1539 C C . GLU A 1 203 ? 20.252 -11.866 -20.595 1.00 90.88 203 GLU A C 1
ATOM 1541 O O . GLU A 1 203 ? 21.214 -12.439 -20.080 1.00 90.88 203 GLU A O 1
ATOM 1546 N N . THR A 1 204 ? 19.249 -12.534 -21.151 1.00 84.69 204 THR A N 1
ATOM 1547 C CA . THR A 1 204 ? 19.259 -13.979 -21.356 1.00 84.69 204 THR A CA 1
ATOM 1548 C C . THR A 1 204 ? 19.912 -14.245 -22.700 1.00 84.69 204 THR A C 1
ATOM 1550 O O . THR A 1 204 ? 19.321 -14.001 -23.749 1.00 84.69 204 THR A O 1
ATOM 1553 N N . ILE A 1 205 ? 21.150 -14.729 -22.672 1.00 72.50 205 ILE A N 1
ATOM 1554 C CA . ILE A 1 205 ? 21.859 -15.133 -23.886 1.00 72.50 205 ILE A CA 1
ATOM 1555 C C . ILE A 1 205 ? 21.290 -16.498 -24.308 1.00 72.50 205 ILE A C 1
ATOM 1557 O O . ILE A 1 205 ? 21.361 -17.427 -23.499 1.00 72.50 205 ILE A O 1
ATOM 1561 N N . PRO A 1 206 ? 20.713 -16.647 -25.516 1.00 59.94 206 PRO A N 1
ATOM 1562 C CA . PRO A 1 206 ? 20.309 -17.959 -26.008 1.00 59.94 206 PRO A CA 1
ATOM 1563 C C . PRO A 1 206 ? 21.534 -18.881 -26.122 1.00 59.94 206 PRO A C 1
ATOM 1565 O O . PRO A 1 206 ? 22.591 -18.437 -26.577 1.00 59.94 206 PRO A O 1
ATOM 1568 N N . ASP A 1 207 ? 21.378 -20.142 -25.705 1.00 54.16 207 ASP A N 1
ATOM 1569 C CA . ASP A 1 207 ? 22.387 -21.208 -25.859 1.00 54.16 207 ASP A CA 1
ATOM 1570 C C . ASP A 1 207 ? 22.783 -21.466 -27.328 1.00 54.16 207 ASP A C 1
ATOM 1572 O O . ASP A 1 207 ? 21.890 -21.450 -28.213 1.00 54.16 207 ASP A O 1
#

Secondary structure (DSSP, 8-state):
-PPP-PPPEEEEEEEEEE--TT--TTT--SHHHHHHH-B--SS--EEEEE-SSS-EEEEE-BTTEEEEEE-SEEEEEEE-PPTTB-SPEEEEEESSS-S--SSPEESSPPPEEEPTT-EEEEEEEEEBPP-PEEEEEE-EEPPTT--TT--HHHHHHH--EE--S-EEEEE-SS-EEEEE-BTTEEEEEEE--TTTPPPEEEEE---

Radius of gyration: 25.2 Å; Cα contacts (8 Å, |Δi|>4): 430; chain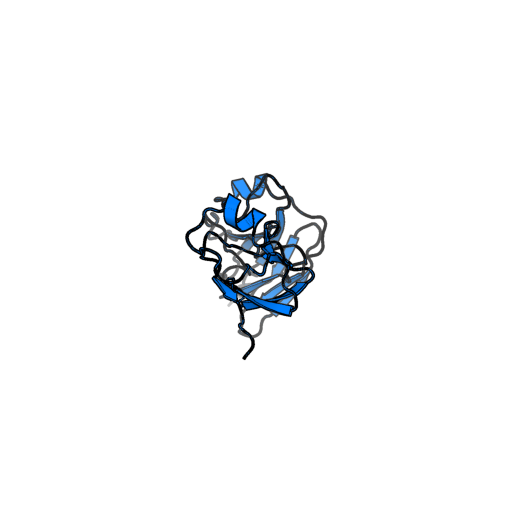s: 1; bounding box: 61×38×79 Å

Foldseek 3Di:
DDPDPFAFEKEKEFEKEQPDPVQDLVPDWAPVSCVVRIDQDQDWWKKWKDDVPPDIDIGIDHSRMDMDRDDAFWMWMATPQDPQFDFKFKWKAKPVRHDTDRGTDTHRHDTDGHDTNIYMYMYIYTYGDDQADKDKAFAFDADPPDDPPDDPVVCCVGRDHADWQWKKWKQDPVGTDIDTDDSRMDIDGRHDCDPHDDTDMDTDDDD